Protein AF-A0A7S4JQ87-F1 (afdb_monomer_lite)

Structure (mmCIF, N/CA/C/O backbone):
data_AF-A0A7S4JQ87-F1
#
_entry.id   AF-A0A7S4JQ87-F1
#
loop_
_atom_site.group_PDB
_atom_site.id
_atom_site.type_symbol
_atom_site.label_atom_id
_atom_site.label_alt_id
_atom_site.label_comp_id
_atom_site.label_asym_id
_atom_site.label_entity_id
_atom_site.label_seq_id
_atom_site.pdbx_PDB_ins_code
_atom_site.Cartn_x
_atom_site.Cartn_y
_atom_site.Cartn_z
_atom_site.occupancy
_atom_site.B_iso_or_equiv
_atom_site.auth_seq_id
_atom_site.auth_comp_id
_atom_site.auth_asym_id
_atom_site.auth_atom_id
_atom_site.pdbx_PDB_model_num
ATOM 1 N N . GLY A 1 1 ? 3.394 -6.246 16.519 1.00 78.81 1 GLY A N 1
ATOM 2 C CA . GLY A 1 1 ? 4.095 -5.585 17.619 1.00 78.81 1 GLY A CA 1
ATOM 3 C C . GLY A 1 1 ? 5.536 -5.272 17.276 1.00 78.81 1 GLY A C 1
ATOM 4 O O . GLY A 1 1 ? 6.047 -5.845 16.312 1.00 78.81 1 GLY A O 1
ATOM 5 N N . GLU A 1 2 ? 6.207 -4.466 18.105 1.00 89.50 2 GLU A N 1
ATOM 6 C CA . GLU A 1 2 ? 7.662 -4.192 18.063 1.00 89.50 2 GLU A CA 1
ATOM 7 C C . GLU A 1 2 ? 8.511 -5.463 17.879 1.00 89.50 2 GLU A C 1
ATOM 9 O O . GLU A 1 2 ? 9.456 -5.488 17.091 1.00 89.50 2 GLU A O 1
ATOM 14 N N . SER A 1 3 ? 8.124 -6.567 18.529 1.00 94.00 3 SER A N 1
ATOM 15 C CA . SER A 1 3 ? 8.786 -7.876 18.406 1.00 94.00 3 SER A CA 1
ATOM 16 C C . SER A 1 3 ? 8.838 -8.424 16.973 1.00 94.00 3 SER A C 1
ATOM 18 O O . SER A 1 3 ? 9.762 -9.158 16.632 1.00 94.00 3 SER A O 1
ATOM 20 N N . ASN A 1 4 ? 7.877 -8.047 16.126 1.00 95.69 4 ASN A N 1
ATOM 21 C CA . ASN A 1 4 ? 7.763 -8.489 14.736 1.00 95.69 4 ASN A CA 1
ATOM 22 C C . ASN A 1 4 ? 8.196 -7.409 13.736 1.00 95.69 4 ASN A C 1
ATOM 24 O O . ASN A 1 4 ? 8.127 -7.648 12.532 1.00 95.69 4 ASN A O 1
ATOM 28 N N . ARG A 1 5 ? 8.659 -6.236 14.188 1.00 96.75 5 ARG A N 1
ATOM 29 C CA . ARG A 1 5 ? 9.015 -5.105 13.315 1.00 96.75 5 ARG A CA 1
ATOM 30 C C . ARG A 1 5 ? 10.007 -5.500 12.222 1.00 96.75 5 ARG A C 1
ATOM 32 O O . ARG A 1 5 ? 9.756 -5.257 11.045 1.00 96.75 5 ARG A O 1
ATOM 39 N N . ALA A 1 6 ? 11.093 -6.173 12.600 1.00 97.81 6 ALA A N 1
ATOM 40 C CA . ALA A 1 6 ? 12.104 -6.640 11.653 1.00 97.81 6 ALA A CA 1
ATOM 41 C C . ALA A 1 6 ? 11.567 -7.693 10.673 1.00 97.81 6 ALA A C 1
ATOM 43 O O . ALA A 1 6 ? 11.964 -7.714 9.510 1.00 97.81 6 ALA A O 1
ATOM 44 N N . GLN A 1 7 ? 10.641 -8.546 11.121 1.00 98.06 7 GLN A N 1
ATOM 45 C CA . GLN A 1 7 ? 9.987 -9.510 10.243 1.00 98.06 7 GLN A CA 1
ATOM 46 C C . GLN A 1 7 ? 9.080 -8.801 9.236 1.00 98.06 7 GLN A C 1
ATOM 48 O O . GLN A 1 7 ? 9.215 -9.059 8.048 1.00 98.06 7 GLN A O 1
ATOM 53 N N . LEU A 1 8 ? 8.230 -7.871 9.681 1.00 97.81 8 LEU A N 1
ATOM 54 C CA . LEU A 1 8 ? 7.348 -7.092 8.806 1.00 97.81 8 LEU A CA 1
ATOM 55 C C . LEU A 1 8 ? 8.147 -6.278 7.782 1.00 97.81 8 LEU A C 1
ATOM 57 O O . LEU A 1 8 ? 7.821 -6.295 6.598 1.00 97.81 8 LEU A O 1
ATOM 61 N N . ALA A 1 9 ? 9.229 -5.627 8.216 1.00 98.25 9 ALA A N 1
ATOM 62 C CA . ALA A 1 9 ? 10.134 -4.886 7.342 1.00 98.25 9 ALA A CA 1
ATOM 63 C C . ALA A 1 9 ? 10.832 -5.775 6.304 1.00 98.25 9 ALA A C 1
ATOM 65 O O . ALA A 1 9 ? 11.062 -5.336 5.180 1.00 98.25 9 ALA A O 1
ATOM 66 N N . ARG A 1 10 ? 11.156 -7.025 6.648 1.00 98.31 10 ARG A N 1
ATOM 67 C CA . ARG A 1 10 ? 11.757 -7.981 5.711 1.00 98.31 10 ARG A CA 1
ATOM 68 C C . ARG A 1 10 ? 10.727 -8.598 4.759 1.00 98.31 10 ARG A C 1
ATOM 70 O O . ARG A 1 10 ? 11.050 -8.854 3.609 1.00 98.31 10 ARG A O 1
ATOM 77 N N . THR A 1 11 ? 9.521 -8.867 5.242 1.00 98.19 11 THR A N 1
ATOM 78 C CA . THR A 1 11 ? 8.463 -9.521 4.465 1.00 98.19 11 THR A CA 1
ATOM 79 C C . THR A 1 11 ? 7.856 -8.558 3.449 1.00 98.19 11 THR A C 1
ATOM 81 O O . THR A 1 11 ? 7.840 -8.850 2.261 1.00 98.19 11 THR A O 1
ATOM 84 N N . PHE A 1 12 ? 7.420 -7.377 3.887 1.00 98.38 12 PHE A N 1
ATOM 85 C CA . PHE A 1 12 ? 6.669 -6.461 3.033 1.00 98.38 12 PHE A CA 1
ATOM 86 C C . PHE A 1 12 ? 7.587 -5.419 2.390 1.00 98.38 12 PHE A C 1
ATOM 88 O O . PHE A 1 12 ? 7.864 -4.351 2.954 1.00 98.38 12 PHE A O 1
ATOM 95 N N . LYS A 1 13 ? 8.080 -5.754 1.196 1.00 98.62 13 LYS A N 1
ATOM 96 C CA . LYS A 1 13 ? 8.870 -4.868 0.330 1.00 98.62 13 LYS A CA 1
ATOM 97 C C . LYS A 1 13 ? 8.001 -3.777 -0.303 1.00 98.62 13 LYS A C 1
ATOM 99 O O . LYS A 1 13 ? 6.780 -3.881 -0.360 1.00 98.62 13 LYS A O 1
ATOM 104 N N . ARG A 1 14 ? 8.645 -2.726 -0.813 1.00 98.50 14 ARG A N 1
ATOM 105 C CA . ARG A 1 14 ? 7.973 -1.562 -1.407 1.00 98.50 14 ARG A CA 1
ATOM 106 C C . ARG A 1 14 ? 7.836 -1.700 -2.919 1.00 98.50 14 ARG A C 1
ATOM 108 O O . ARG A 1 14 ? 8.843 -2.005 -3.571 1.00 98.50 14 ARG A O 1
ATOM 115 N N . PRO A 1 15 ? 6.642 -1.467 -3.486 1.00 98.44 15 PRO A N 1
ATOM 116 C CA . PRO A 1 15 ? 6.440 -1.504 -4.923 1.00 98.44 15 PRO A CA 1
ATOM 117 C C . PRO A 1 15 ? 7.185 -0.338 -5.581 1.00 98.44 15 PRO A C 1
ATOM 119 O O . PRO A 1 15 ? 7.235 0.774 -5.060 1.00 98.44 15 PRO A O 1
ATOM 122 N N . THR A 1 16 ? 7.786 -0.594 -6.736 1.00 98.50 16 THR A N 1
ATOM 123 C CA . THR A 1 16 ? 8.531 0.401 -7.514 1.00 98.50 16 THR A CA 1
ATOM 124 C C . THR A 1 16 ? 7.859 0.582 -8.866 1.00 98.50 16 THR A C 1
ATOM 126 O O . THR A 1 16 ? 7.513 -0.397 -9.527 1.00 98.50 16 THR A O 1
ATOM 129 N N . THR A 1 17 ? 7.661 1.835 -9.274 1.00 98.62 17 THR A N 1
ATOM 130 C CA . THR A 1 17 ? 7.102 2.150 -10.591 1.00 98.62 17 THR A CA 1
ATOM 131 C C . THR A 1 17 ? 8.041 1.690 -11.703 1.00 98.62 17 THR A C 1
ATOM 133 O O . THR A 1 17 ? 9.259 1.612 -11.520 1.00 98.62 17 THR A O 1
ATOM 136 N N . TRP A 1 18 ? 7.487 1.415 -12.880 1.00 98.38 18 TRP A N 1
ATOM 137 C CA . TRP A 1 18 ? 8.248 0.947 -14.036 1.00 98.38 18 TRP A CA 1
ATOM 138 C C . TRP A 1 18 ? 9.368 1.917 -14.425 1.00 98.38 18 TRP A C 1
ATOM 140 O O . TRP A 1 18 ? 10.502 1.502 -14.650 1.00 98.38 18 TRP A O 1
ATOM 150 N N . GLY A 1 19 ? 9.086 3.220 -14.420 1.00 98.25 19 GLY A N 1
ATOM 151 C CA . GLY A 1 19 ? 10.083 4.255 -14.672 1.00 98.25 19 GLY A CA 1
ATOM 152 C C . GLY A 1 19 ? 11.278 4.172 -13.737 1.00 98.25 19 GLY A C 1
ATOM 153 O O . GLY A 1 19 ? 12.413 4.097 -14.202 1.00 98.25 19 GLY A O 1
ATOM 154 N N . ASN A 1 20 ? 11.008 4.132 -12.429 1.00 98.19 20 ASN A N 1
ATOM 155 C CA . ASN A 1 20 ? 12.052 4.074 -11.410 1.00 98.19 20 ASN A CA 1
ATOM 156 C C . ASN A 1 20 ? 12.832 2.757 -11.494 1.00 98.19 20 ASN A C 1
ATOM 158 O O . ASN A 1 20 ? 14.050 2.755 -11.334 1.00 98.19 20 ASN A O 1
ATOM 162 N N . TYR A 1 21 ? 12.155 1.642 -11.794 1.00 98.50 21 TYR A N 1
ATOM 163 C CA . TYR A 1 21 ? 12.821 0.369 -12.062 1.00 98.50 21 TYR A CA 1
ATOM 164 C C . TYR A 1 21 ? 13.836 0.504 -13.200 1.00 98.50 21 TYR A C 1
ATOM 166 O O . TYR A 1 21 ? 15.013 0.199 -13.013 1.00 98.50 21 TYR A O 1
ATOM 174 N N . CYS A 1 22 ? 13.408 1.026 -14.349 1.00 97.69 22 CYS A N 1
ATOM 175 C CA . CYS A 1 22 ? 14.277 1.175 -15.509 1.00 97.69 22 CYS A CA 1
ATOM 176 C C . CYS A 1 22 ? 15.443 2.138 -15.271 1.00 97.69 22 CYS A C 1
ATOM 178 O O . CYS A 1 22 ? 16.528 1.903 -15.792 1.00 97.69 22 CYS A O 1
ATOM 180 N N . SER A 1 23 ? 15.249 3.214 -14.506 1.00 97.75 23 SER A N 1
ATOM 181 C CA . SER A 1 23 ? 16.309 4.199 -14.275 1.00 97.75 23 SER A CA 1
ATOM 182 C C . SER A 1 23 ? 17.312 3.794 -13.198 1.00 97.75 23 SER A C 1
ATOM 184 O O . SER A 1 23 ? 18.474 4.176 -13.294 1.00 97.75 23 SER A O 1
ATOM 186 N N . GLU A 1 24 ? 16.880 3.074 -12.161 1.00 97.69 24 GLU A N 1
ATOM 187 C CA . GLU A 1 24 ? 17.703 2.829 -10.967 1.00 97.69 24 GLU A CA 1
ATOM 188 C C . GLU A 1 24 ? 18.138 1.369 -10.798 1.00 97.69 24 GLU A C 1
ATOM 190 O O . GLU A 1 24 ? 19.169 1.115 -10.177 1.00 97.69 24 GLU A O 1
ATOM 195 N N . PHE A 1 25 ? 17.365 0.407 -11.313 1.00 97.25 25 PHE A N 1
ATOM 196 C CA . PHE A 1 25 ? 17.520 -1.010 -10.956 1.00 97.25 25 PHE A CA 1
ATOM 197 C C . PHE A 1 25 ? 17.740 -1.937 -12.149 1.00 97.25 25 PHE A C 1
ATOM 199 O O . PHE A 1 25 ? 18.407 -2.960 -11.995 1.00 97.25 25 PHE A O 1
ATOM 206 N N . SER A 1 26 ? 17.193 -1.610 -13.320 1.00 96.75 26 SER A N 1
ATOM 207 C CA . SER A 1 26 ? 17.375 -2.422 -14.521 1.00 96.75 26 SER A CA 1
ATOM 208 C C . SER A 1 26 ? 18.835 -2.353 -14.997 1.00 96.75 26 SER A C 1
ATOM 210 O O . SER A 1 26 ? 19.319 -1.257 -15.302 1.00 96.75 26 SER A O 1
ATOM 212 N N . PRO A 1 27 ? 19.539 -3.493 -15.130 1.00 95.62 27 PRO A N 1
ATOM 213 C CA . PRO A 1 27 ? 20.912 -3.527 -15.640 1.00 95.62 27 PRO A CA 1
ATOM 214 C C . PRO A 1 27 ? 21.044 -3.009 -17.078 1.00 95.62 27 PRO A C 1
ATOM 216 O O . PRO A 1 27 ? 22.103 -2.522 -17.461 1.00 95.62 27 PRO A O 1
ATOM 219 N N . THR A 1 28 ? 19.971 -3.116 -17.864 1.00 95.12 28 THR A N 1
ATOM 220 C CA . THR A 1 28 ? 19.909 -2.732 -19.284 1.00 95.12 28 THR A CA 1
ATOM 221 C C . THR A 1 28 ? 19.168 -1.407 -19.470 1.00 95.12 28 THR A C 1
ATOM 223 O O . THR A 1 28 ? 18.890 -0.964 -20.585 1.00 95.12 28 THR A O 1
ATOM 226 N N . SER A 1 29 ? 18.801 -0.761 -18.358 1.00 95.50 29 SER A N 1
ATOM 227 C CA . SER A 1 29 ? 17.895 0.384 -18.332 1.00 95.50 29 SER A CA 1
ATOM 228 C C . SER A 1 29 ? 16.631 0.133 -19.162 1.00 95.50 29 SER A C 1
ATOM 230 O O . SER A 1 29 ? 16.172 1.022 -19.882 1.00 95.50 29 SER A O 1
ATOM 232 N N . CYS A 1 30 ? 16.112 -1.098 -19.117 1.00 94.56 30 CYS A N 1
ATOM 233 C CA . CYS A 1 30 ? 15.000 -1.597 -19.921 1.00 94.56 30 CYS A CA 1
ATOM 234 C C . CYS A 1 30 ? 15.174 -1.382 -21.435 1.00 94.56 30 CYS A C 1
ATOM 236 O O . CYS A 1 30 ? 14.210 -0.983 -22.080 1.00 94.56 30 CYS A O 1
ATOM 238 N N . SER A 1 31 ? 16.384 -1.545 -21.987 1.00 88.50 31 SER A N 1
ATOM 239 C CA . SER A 1 31 ? 16.667 -1.345 -23.419 1.00 88.50 31 SER A CA 1
ATOM 240 C C . SER A 1 31 ? 15.605 -1.988 -24.324 1.00 88.50 31 SER A C 1
ATOM 242 O O . SER A 1 31 ? 15.089 -3.064 -24.026 1.00 88.50 31 SER A O 1
ATOM 244 N N . ASP A 1 32 ? 15.279 -1.326 -25.438 1.00 81.69 32 ASP A N 1
ATOM 245 C CA . ASP A 1 32 ? 14.339 -1.863 -26.434 1.00 81.69 32 ASP A CA 1
ATOM 246 C C . ASP A 1 32 ? 14.983 -2.965 -27.305 1.00 81.69 32 ASP A C 1
ATOM 248 O O . ASP A 1 32 ? 14.303 -3.613 -28.109 1.00 81.69 32 ASP A O 1
ATOM 252 N N . ASP A 1 33 ? 16.289 -3.200 -27.138 1.00 81.50 33 ASP A N 1
ATOM 253 C CA . ASP A 1 33 ? 16.999 -4.308 -27.761 1.00 81.50 33 ASP A CA 1
ATOM 254 C C . ASP A 1 33 ? 16.540 -5.634 -27.142 1.00 81.50 33 ASP A C 1
ATOM 256 O O . ASP A 1 33 ? 16.795 -5.942 -25.979 1.00 81.50 33 ASP A O 1
ATOM 260 N N . ARG A 1 34 ? 15.846 -6.451 -27.946 1.00 68.06 34 ARG A N 1
ATOM 261 C CA . ARG A 1 34 ? 15.196 -7.701 -27.500 1.00 68.06 34 ARG A CA 1
ATOM 262 C C . ARG A 1 34 ? 16.144 -8.726 -26.875 1.00 68.06 34 ARG A C 1
ATOM 264 O O . ARG A 1 34 ? 15.676 -9.603 -26.153 1.00 68.06 34 ARG A O 1
ATOM 271 N N . ASP A 1 35 ? 17.436 -8.623 -27.160 1.00 79.12 35 ASP A N 1
ATOM 272 C CA . ASP A 1 35 ? 18.459 -9.521 -26.626 1.00 79.12 35 ASP A CA 1
ATOM 273 C C . ASP A 1 35 ? 18.874 -9.152 -25.181 1.00 79.12 35 ASP A C 1
ATOM 275 O O . ASP A 1 35 ? 19.580 -9.920 -24.531 1.00 79.12 35 ASP A O 1
ATOM 279 N N . GLU A 1 36 ? 18.392 -8.022 -24.644 1.00 82.00 36 GLU A N 1
ATOM 280 C CA . GLU A 1 36 ? 18.741 -7.465 -23.326 1.00 82.00 36 GLU A CA 1
ATOM 281 C C . GLU A 1 36 ? 17.578 -7.508 -22.308 1.00 82.00 36 GLU A C 1
ATOM 283 O O . GLU A 1 36 ? 17.408 -6.620 -21.465 1.00 82.00 36 GLU A O 1
ATOM 288 N N . TYR A 1 37 ? 16.755 -8.559 -22.368 1.00 86.12 37 TYR A N 1
ATOM 289 C CA . TYR A 1 37 ? 15.655 -8.762 -21.421 1.00 86.12 37 TYR A CA 1
ATOM 290 C C . TYR A 1 37 ? 16.160 -9.142 -20.017 1.00 86.12 37 TYR A C 1
ATOM 292 O O . TYR A 1 37 ? 16.795 -10.181 -19.835 1.00 86.12 37 TYR A O 1
ATOM 300 N N . ASP A 1 38 ? 15.820 -8.338 -19.005 1.00 91.56 38 ASP A N 1
ATOM 301 C CA . ASP A 1 38 ? 16.250 -8.534 -17.610 1.00 91.56 38 ASP A CA 1
ATOM 302 C C . ASP A 1 38 ? 15.311 -9.417 -16.764 1.00 91.56 38 ASP A C 1
ATOM 304 O O . ASP A 1 38 ? 15.568 -9.653 -15.582 1.00 91.56 38 ASP A O 1
ATOM 308 N N . GLY A 1 39 ? 14.225 -9.934 -17.350 1.00 94.38 39 GLY A N 1
ATOM 309 C CA . GLY A 1 39 ? 13.242 -10.761 -16.642 1.00 94.38 39 GLY A CA 1
ATOM 310 C C . GLY A 1 39 ? 12.141 -9.981 -15.914 1.00 94.38 39 GLY A C 1
ATOM 311 O O . GLY A 1 39 ? 11.202 -10.604 -15.406 1.00 94.38 39 GLY A O 1
ATOM 312 N N . VAL A 1 40 ? 12.218 -8.645 -15.867 1.00 97.38 40 VAL A N 1
ATOM 313 C CA . VAL A 1 40 ? 11.257 -7.777 -15.166 1.00 97.38 40 VAL A CA 1
ATOM 314 C C . VAL A 1 40 ? 10.506 -6.871 -16.142 1.00 97.38 40 VAL A C 1
ATOM 316 O O . VAL A 1 40 ? 9.275 -6.792 -16.078 1.00 97.38 40 VAL A O 1
ATOM 319 N N . ALA A 1 41 ? 11.220 -6.227 -17.068 1.00 97.19 41 ALA A N 1
ATOM 320 C CA . ALA A 1 41 ? 10.646 -5.353 -18.088 1.00 97.19 41 ALA A CA 1
ATOM 321 C C . ALA A 1 41 ? 11.068 -5.802 -19.491 1.00 97.19 41 ALA A C 1
ATOM 323 O O . ALA A 1 41 ? 12.244 -6.039 -19.739 1.00 97.19 41 ALA A O 1
ATOM 324 N N . THR A 1 42 ? 10.128 -5.911 -20.432 1.00 95.44 42 THR A N 1
ATOM 325 C CA . THR A 1 42 ? 10.440 -6.330 -21.815 1.00 95.44 42 THR A CA 1
ATOM 326 C C . THR A 1 42 ? 10.839 -5.172 -22.729 1.00 95.44 42 THR A C 1
ATOM 328 O O . THR A 1 42 ? 11.222 -5.413 -23.869 1.00 95.44 42 THR A O 1
ATOM 331 N N . ARG A 1 43 ? 10.629 -3.928 -22.284 1.00 95.25 43 ARG A N 1
ATOM 332 C CA . ARG A 1 43 ? 10.918 -2.680 -23.009 1.00 95.25 43 ARG A CA 1
ATOM 333 C C . ARG A 1 43 ? 10.909 -1.489 -22.051 1.00 95.25 43 ARG A C 1
ATOM 335 O O . ARG A 1 43 ? 10.528 -1.637 -20.884 1.00 95.25 43 ARG A O 1
ATOM 342 N N . ARG A 1 44 ? 11.214 -0.289 -22.548 1.00 96.69 44 ARG A N 1
ATOM 343 C CA . ARG A 1 44 ? 10.989 0.956 -21.793 1.00 96.69 44 ARG A CA 1
ATOM 344 C C . ARG A 1 44 ? 9.504 1.339 -21.749 1.00 96.69 44 ARG A C 1
ATOM 346 O O . ARG A 1 44 ? 8.750 0.993 -22.668 1.00 96.69 44 ARG A O 1
ATOM 353 N N . PRO A 1 45 ? 9.071 2.104 -20.729 1.00 97.50 45 PRO A N 1
ATOM 354 C CA . PRO A 1 45 ? 7.798 2.811 -20.790 1.00 97.50 45 PRO A CA 1
ATOM 355 C C . PRO A 1 45 ? 7.777 3.774 -21.986 1.00 97.50 45 PRO A C 1
ATOM 357 O O . PRO A 1 45 ? 8.737 4.510 -22.207 1.00 97.50 45 PRO A O 1
ATOM 360 N N . ALA A 1 46 ? 6.679 3.796 -22.738 1.00 97.38 46 ALA A N 1
ATOM 361 C CA . ALA A 1 46 ? 6.506 4.635 -23.921 1.00 97.38 46 ALA A CA 1
ATOM 362 C C . ALA A 1 46 ? 6.311 6.117 -23.566 1.00 97.38 46 ALA A C 1
ATOM 364 O O . ALA A 1 46 ? 6.664 7.003 -24.343 1.00 97.38 46 ALA A O 1
ATOM 365 N N . ASP A 1 47 ? 5.745 6.392 -22.390 1.00 97.88 47 ASP A N 1
ATOM 366 C CA . ASP A 1 47 ? 5.487 7.741 -21.907 1.00 97.88 47 ASP A CA 1
ATOM 367 C C . ASP A 1 47 ? 5.531 7.827 -20.371 1.00 97.88 47 ASP A C 1
ATOM 369 O O . ASP A 1 47 ? 5.752 6.849 -19.650 1.00 97.88 47 ASP A O 1
ATOM 373 N N . LYS A 1 48 ? 5.320 9.042 -19.852 1.00 97.81 48 LYS A N 1
ATOM 374 C CA . LYS A 1 48 ? 5.308 9.318 -18.411 1.00 97.81 48 LYS A CA 1
ATOM 375 C C . LYS A 1 48 ? 4.163 8.608 -17.675 1.00 97.81 48 LYS A C 1
ATOM 377 O O . LYS A 1 48 ? 4.325 8.276 -16.505 1.00 97.81 48 LYS A O 1
ATOM 382 N N . ALA A 1 49 ? 3.017 8.400 -18.322 1.00 97.94 49 ALA A N 1
ATOM 383 C CA . ALA A 1 49 ? 1.877 7.740 -17.695 1.00 97.94 49 ALA A CA 1
ATOM 384 C C . ALA A 1 49 ? 2.148 6.241 -17.522 1.00 97.94 49 ALA A C 1
ATOM 386 O O . ALA A 1 49 ? 1.860 5.675 -16.472 1.00 97.94 49 ALA A O 1
ATOM 387 N N . GLU A 1 50 ? 2.763 5.607 -18.518 1.00 97.94 50 GLU A N 1
ATOM 388 C CA . GLU A 1 50 ? 3.209 4.224 -18.430 1.00 97.94 50 GLU A CA 1
ATOM 389 C C . GLU A 1 50 ? 4.366 4.058 -17.435 1.00 97.94 50 GLU A C 1
ATOM 391 O O . GLU A 1 50 ? 4.375 3.112 -16.651 1.00 97.94 50 GLU A O 1
ATOM 396 N N . SER A 1 51 ? 5.284 5.026 -17.394 1.00 98.25 51 SER A N 1
ATOM 397 C CA . SER A 1 51 ? 6.391 5.081 -16.431 1.00 98.25 51 SER A CA 1
ATOM 398 C C . SER A 1 51 ? 5.913 5.105 -14.970 1.00 98.25 51 SER A C 1
ATOM 400 O O . SER A 1 51 ? 6.582 4.566 -14.089 1.00 98.25 51 SER A O 1
ATOM 402 N N . ALA A 1 52 ? 4.726 5.658 -14.705 1.00 98.31 52 ALA A N 1
ATOM 403 C CA . ALA A 1 52 ? 4.117 5.686 -13.377 1.00 98.31 52 ALA A CA 1
ATOM 404 C C . ALA A 1 52 ? 3.414 4.374 -12.970 1.00 98.31 52 ALA A C 1
ATOM 406 O O . ALA A 1 52 ? 2.978 4.258 -11.826 1.00 98.31 52 ALA A O 1
ATOM 407 N N . LYS A 1 53 ? 3.284 3.386 -13.865 1.00 98.44 53 LYS A N 1
ATOM 408 C CA . LYS A 1 53 ? 2.605 2.121 -13.550 1.00 98.44 53 LYS A CA 1
ATOM 409 C C . LYS A 1 53 ? 3.449 1.224 -12.648 1.00 98.44 53 LYS A C 1
ATOM 411 O O . LYS A 1 53 ? 4.672 1.187 -12.762 1.00 98.44 53 LYS A O 1
ATOM 416 N N . TYR A 1 54 ? 2.776 0.430 -11.821 1.00 98.69 54 TYR A N 1
ATOM 417 C CA . TYR A 1 54 ? 3.385 -0.648 -11.028 1.00 98.69 54 TYR A CA 1
ATOM 418 C C . TYR A 1 54 ? 3.291 -2.016 -11.714 1.00 98.69 54 TYR A C 1
ATOM 420 O O . TYR A 1 54 ? 3.990 -2.946 -11.331 1.00 98.69 54 TYR A O 1
ATOM 428 N N . TYR A 1 55 ? 2.439 -2.129 -12.736 1.00 98.62 55 TYR A N 1
ATOM 429 C CA . TYR A 1 55 ? 2.245 -3.331 -13.538 1.00 98.62 55 TYR A CA 1
ATOM 430 C C . TYR A 1 55 ? 1.751 -2.951 -14.936 1.00 98.62 55 TYR A C 1
ATOM 432 O O . TYR A 1 55 ? 0.922 -2.048 -15.090 1.00 98.62 55 TYR A O 1
ATOM 440 N N . SER A 1 56 ? 2.237 -3.652 -15.954 1.00 98.25 56 SER A N 1
ATOM 441 C CA . SER A 1 56 ? 1.752 -3.552 -17.328 1.00 98.25 56 SER A CA 1
ATOM 442 C C . SER A 1 56 ? 1.817 -4.935 -17.965 1.00 98.25 56 SER A C 1
ATOM 444 O O . SER A 1 56 ? 2.904 -5.488 -18.136 1.00 98.25 56 SER A O 1
ATOM 446 N N . GLU A 1 57 ? 0.658 -5.501 -18.296 1.00 97.94 57 GLU A N 1
ATOM 447 C CA . GLU A 1 57 ? 0.550 -6.864 -18.819 1.00 97.94 57 GLU A CA 1
ATOM 448 C C . GLU A 1 57 ? 1.489 -7.083 -20.016 1.00 97.94 57 GLU A C 1
ATOM 450 O O . GLU A 1 57 ? 1.503 -6.308 -20.974 1.00 97.94 57 GLU A O 1
ATOM 455 N N . GLY A 1 58 ? 2.324 -8.120 -19.922 1.00 96.31 58 GLY A N 1
ATOM 456 C CA . GLY A 1 58 ? 3.292 -8.492 -20.955 1.00 96.31 58 GLY A CA 1
ATOM 457 C C . GLY A 1 58 ? 4.484 -7.545 -21.139 1.00 96.31 58 GLY A C 1
ATOM 458 O O . GLY A 1 58 ? 5.365 -7.879 -21.923 1.00 96.31 58 GLY A O 1
ATOM 459 N N . ALA A 1 59 ? 4.542 -6.402 -20.444 1.00 96.94 59 ALA A N 1
ATOM 460 C CA . ALA A 1 59 ? 5.615 -5.419 -20.613 1.00 96.94 59 ALA A CA 1
ATOM 461 C C . ALA A 1 59 ? 6.403 -5.118 -19.331 1.00 96.94 59 ALA A C 1
ATOM 463 O O . ALA A 1 59 ? 7.617 -4.932 -19.390 1.00 96.94 59 ALA A O 1
ATOM 464 N N . PHE A 1 60 ? 5.736 -5.102 -18.176 1.00 98.12 60 PHE A N 1
ATOM 465 C CA . PHE A 1 60 ? 6.350 -4.906 -16.866 1.00 98.12 60 PHE A CA 1
ATOM 466 C C . PHE A 1 60 ? 5.594 -5.711 -15.815 1.00 98.12 60 PHE A C 1
ATOM 468 O O . PHE A 1 60 ? 4.454 -5.393 -15.473 1.00 98.12 60 PHE A O 1
ATOM 475 N N . ARG A 1 61 ? 6.240 -6.748 -15.282 1.00 98.31 61 ARG A N 1
ATOM 476 C CA . ARG A 1 61 ? 5.616 -7.657 -14.307 1.00 98.31 61 ARG A CA 1
ATOM 477 C C . ARG A 1 61 ? 5.522 -7.089 -12.888 1.00 98.31 61 ARG A C 1
ATOM 479 O O . ARG A 1 61 ? 4.909 -7.715 -12.033 1.00 98.31 61 ARG A O 1
ATOM 486 N N . GLY A 1 62 ? 6.122 -5.922 -12.648 1.00 98.38 62 GLY A N 1
ATOM 487 C CA . GLY A 1 62 ? 6.259 -5.307 -11.332 1.00 98.38 62 GLY A CA 1
ATOM 488 C C . GLY A 1 62 ? 7.603 -5.593 -10.667 1.00 98.38 62 GLY A C 1
ATOM 489 O O . GLY A 1 62 ? 8.313 -6.532 -11.024 1.00 98.38 62 GLY A O 1
ATOM 490 N N . TYR A 1 63 ? 7.966 -4.750 -9.702 1.00 98.62 63 TYR A N 1
ATOM 491 C CA . TYR A 1 63 ? 9.214 -4.869 -8.954 1.00 98.62 63 TYR A CA 1
ATOM 492 C C . TYR A 1 63 ? 9.021 -4.394 -7.515 1.00 98.62 63 TYR A C 1
ATOM 494 O O . TYR A 1 63 ? 8.507 -3.297 -7.280 1.00 98.62 63 TYR A O 1
ATOM 502 N N . PHE A 1 64 ? 9.464 -5.207 -6.558 1.00 98.62 64 PHE A N 1
ATOM 503 C CA . PHE A 1 64 ? 9.394 -4.908 -5.133 1.00 98.62 64 PHE A CA 1
ATOM 504 C C . PHE A 1 64 ? 10.797 -4.894 -4.544 1.00 98.62 64 PHE A C 1
ATOM 506 O O . PHE A 1 64 ? 11.589 -5.809 -4.768 1.00 98.62 64 PHE A O 1
ATOM 513 N N . ARG A 1 65 ? 11.115 -3.860 -3.767 1.00 98.19 65 ARG A N 1
ATOM 514 C CA . ARG A 1 65 ? 12.463 -3.674 -3.223 1.00 98.19 65 ARG A CA 1
ATOM 515 C C . ARG A 1 65 ? 12.460 -3.294 -1.757 1.00 98.19 65 ARG A C 1
ATOM 517 O O . ARG A 1 65 ? 11.498 -2.734 -1.234 1.00 98.19 65 ARG A O 1
ATOM 524 N N . TYR A 1 66 ? 13.591 -3.548 -1.117 1.00 98.44 66 TYR A N 1
ATOM 525 C CA . TYR A 1 66 ? 13.904 -2.919 0.155 1.00 98.44 66 TYR A CA 1
ATOM 526 C C . TYR A 1 66 ? 14.274 -1.452 -0.070 1.00 98.44 66 TYR A C 1
ATOM 528 O O . TYR A 1 66 ? 14.953 -1.107 -1.040 1.00 98.44 66 TYR A O 1
ATOM 536 N N . THR A 1 67 ? 13.837 -0.592 0.842 1.00 98.06 67 THR A N 1
ATOM 537 C CA . THR A 1 67 ? 14.298 0.795 0.939 1.00 98.06 67 THR A CA 1
ATOM 538 C C . THR A 1 67 ? 14.947 1.024 2.300 1.00 98.06 67 THR A C 1
ATOM 540 O O . THR A 1 67 ? 14.972 0.131 3.149 1.00 98.06 67 THR A O 1
ATOM 543 N N . GLU A 1 68 ? 15.443 2.236 2.536 1.00 98.06 68 GLU A N 1
ATOM 544 C CA . GLU A 1 68 ? 15.955 2.666 3.840 1.00 98.06 68 GLU A CA 1
ATOM 545 C C . GLU A 1 68 ? 14.941 2.413 4.975 1.00 98.06 68 GLU A C 1
ATOM 547 O O . GLU A 1 68 ? 15.313 1.953 6.053 1.00 98.06 68 GLU A O 1
ATOM 552 N N . LYS A 1 69 ? 13.633 2.565 4.703 1.00 97.81 69 LYS A N 1
ATOM 553 C CA . LYS A 1 69 ? 12.563 2.277 5.675 1.00 97.81 69 LYS A CA 1
ATOM 554 C C . LYS A 1 69 ? 12.503 0.805 6.093 1.00 97.81 69 LYS A C 1
ATOM 556 O O . LYS A 1 69 ? 12.017 0.511 7.179 1.00 97.81 69 LYS A O 1
ATOM 561 N N . ASN A 1 70 ? 12.996 -0.125 5.277 1.00 98.31 70 ASN A N 1
ATOM 562 C CA . ASN A 1 70 ? 13.049 -1.544 5.631 1.00 98.31 70 ASN A CA 1
ATOM 563 C C . ASN A 1 70 ? 14.309 -1.903 6.454 1.00 98.31 70 ASN A C 1
ATOM 565 O O . ASN A 1 70 ? 14.404 -3.019 6.967 1.00 98.31 70 ASN A O 1
ATOM 569 N N . ASN A 1 71 ? 15.285 -0.994 6.597 1.00 98.25 71 ASN A N 1
ATOM 570 C CA . ASN A 1 71 ? 16.563 -1.277 7.252 1.00 98.25 71 ASN A CA 1
ATOM 571 C C . ASN A 1 71 ? 16.457 -1.213 8.786 1.00 98.25 71 ASN A C 1
ATOM 573 O O . ASN A 1 71 ? 16.704 -0.185 9.414 1.00 98.25 71 ASN A O 1
ATOM 577 N N . CYS A 1 72 ? 16.134 -2.343 9.411 1.00 97.94 72 CYS A N 1
ATOM 578 C CA . CYS A 1 72 ? 16.044 -2.442 10.870 1.00 97.94 72 CYS A CA 1
ATOM 579 C C . CYS A 1 72 ? 17.389 -2.525 11.599 1.00 97.94 72 CYS A C 1
ATOM 581 O O . CYS A 1 72 ? 17.409 -2.437 12.825 1.00 97.94 72 CYS A O 1
ATOM 583 N N . THR A 1 73 ? 18.506 -2.701 10.890 1.00 97.94 73 THR A N 1
ATOM 584 C CA . THR A 1 73 ? 19.835 -2.627 11.511 1.00 97.94 73 THR A CA 1
ATOM 585 C C . THR A 1 73 ? 20.205 -1.175 11.793 1.00 97.94 73 THR A C 1
ATOM 587 O O . THR A 1 73 ? 20.700 -0.866 12.873 1.00 97.94 73 THR A O 1
ATOM 590 N N . GLU A 1 74 ? 19.922 -0.287 10.842 1.00 98.00 74 GLU A N 1
ATOM 591 C CA . GLU A 1 74 ? 20.181 1.149 10.964 1.00 98.00 74 GLU A CA 1
ATOM 592 C C . GLU A 1 74 ? 19.073 1.876 11.739 1.00 98.00 74 GLU A C 1
ATOM 594 O O . GLU A 1 74 ? 19.355 2.717 12.591 1.00 98.00 74 GLU A O 1
ATOM 599 N N . PHE A 1 75 ? 17.812 1.482 11.526 1.00 97.25 75 PHE A N 1
ATOM 600 C CA . PHE A 1 75 ? 16.632 2.111 12.124 1.00 97.25 75 PHE A CA 1
ATOM 601 C C . PHE A 1 75 ? 15.817 1.132 12.984 1.00 97.25 75 PHE A C 1
ATOM 603 O O . PHE A 1 75 ? 14.636 0.900 12.711 1.00 97.25 75 PHE A O 1
ATOM 610 N N . PRO A 1 76 ? 16.383 0.563 14.064 1.00 96.38 76 PRO A N 1
ATOM 611 C CA . PRO A 1 76 ? 15.755 -0.533 14.809 1.00 96.38 76 PRO A CA 1
ATOM 612 C C . PRO A 1 76 ? 14.399 -0.183 15.435 1.00 96.38 76 PRO A C 1
ATOM 614 O O . PRO A 1 76 ? 13.605 -1.078 15.700 1.00 96.38 76 PRO A O 1
ATOM 617 N N . ARG A 1 77 ? 14.122 1.105 15.674 1.00 95.94 77 ARG A N 1
ATOM 618 C CA . ARG A 1 77 ? 12.866 1.579 16.283 1.00 95.94 77 ARG A CA 1
ATOM 619 C C . ARG A 1 77 ? 11.853 2.123 15.279 1.00 95.94 77 ARG A C 1
ATOM 621 O O . ARG A 1 77 ? 10.698 2.323 15.633 1.00 95.94 77 ARG A O 1
ATOM 628 N N . THR A 1 78 ? 12.281 2.424 14.057 1.00 96.50 78 THR A N 1
ATOM 629 C CA . THR A 1 78 ? 11.459 3.155 13.078 1.00 96.50 78 THR A CA 1
ATOM 630 C C . THR A 1 78 ? 11.367 2.462 11.729 1.00 96.50 78 THR A C 1
ATOM 632 O O . THR A 1 78 ? 10.588 2.908 10.894 1.00 96.50 78 THR A O 1
ATOM 635 N N . CYS A 1 79 ? 12.099 1.368 11.507 1.00 97.81 79 CYS A N 1
ATOM 636 C CA . CYS A 1 79 ? 11.938 0.570 10.302 1.00 97.81 79 CYS A CA 1
ATOM 637 C C . CYS A 1 79 ? 10.524 -0.027 10.223 1.00 97.81 79 CYS A C 1
ATOM 639 O O . CYS A 1 79 ? 9.924 -0.387 11.242 1.00 97.81 79 CYS A O 1
ATOM 641 N N . THR A 1 80 ? 9.987 -0.141 9.014 1.00 97.88 80 THR A N 1
ATOM 642 C CA . THR A 1 80 ? 8.640 -0.648 8.749 1.00 97.88 80 THR A CA 1
ATOM 643 C C . THR A 1 80 ? 8.597 -1.470 7.468 1.00 97.88 80 THR A C 1
ATOM 645 O O . THR A 1 80 ? 9.334 -1.229 6.504 1.00 97.88 80 THR A O 1
ATOM 648 N N . GLY A 1 81 ? 7.677 -2.433 7.437 1.00 98.19 81 GLY A N 1
ATOM 649 C CA . GLY A 1 81 ? 7.228 -3.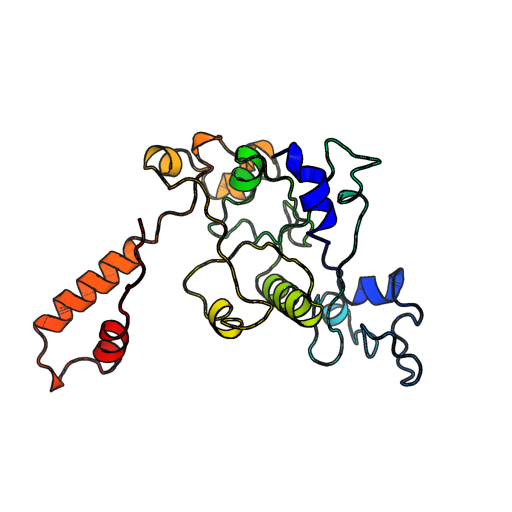022 6.178 1.00 98.19 81 GLY A CA 1
ATOM 650 C C . GLY A 1 81 ? 6.390 -2.033 5.374 1.00 98.19 81 GLY A C 1
ATOM 651 O O . GLY A 1 81 ? 6.054 -0.943 5.848 1.00 98.19 81 GLY A O 1
ATOM 652 N N . HIS A 1 82 ? 6.081 -2.403 4.141 1.00 98.31 82 HIS A N 1
ATOM 653 C CA . HIS A 1 82 ? 5.175 -1.644 3.296 1.00 98.31 82 HIS A CA 1
ATOM 654 C C . HIS A 1 82 ? 3.718 -2.061 3.510 1.00 98.31 82 HIS A C 1
ATOM 656 O O . HIS A 1 82 ? 3.423 -3.243 3.671 1.00 98.31 82 HIS A O 1
ATOM 662 N N . PHE A 1 83 ? 2.811 -1.093 3.470 1.00 97.69 83 PHE A N 1
ATOM 663 C CA . PHE A 1 83 ? 1.373 -1.316 3.413 1.00 97.69 83 PHE A CA 1
ATOM 664 C C . PHE A 1 83 ? 0.781 -0.466 2.299 1.00 97.69 83 PHE A C 1
ATOM 666 O O . PHE A 1 83 ? 1.057 0.729 2.233 1.00 97.69 83 PHE A O 1
ATOM 673 N N . VAL A 1 84 ? -0.047 -1.069 1.448 1.00 98.00 84 VAL A N 1
ATOM 674 C CA . VAL A 1 84 ? -0.738 -0.332 0.387 1.00 98.00 84 VAL A CA 1
ATOM 675 C C . VAL A 1 84 ? -2.020 0.277 0.948 1.00 98.00 84 VAL A C 1
ATOM 677 O O . VAL A 1 84 ? -3.056 -0.387 1.064 1.00 98.00 84 VAL A O 1
ATOM 680 N N . ASP A 1 85 ? -1.920 1.551 1.315 1.00 96.69 85 ASP A N 1
ATOM 681 C CA . ASP A 1 85 ? -3.000 2.345 1.903 1.00 96.69 85 ASP A CA 1
ATOM 682 C C . ASP A 1 85 ? -3.846 3.028 0.810 1.00 96.69 85 ASP A C 1
ATOM 684 O O . ASP A 1 85 ? -3.280 3.510 -0.181 1.00 96.69 85 ASP A O 1
ATOM 688 N N . PRO A 1 86 ? -5.184 3.113 0.941 1.00 96.06 86 PRO A N 1
ATOM 689 C CA . PRO A 1 86 ? -5.997 3.826 -0.021 1.00 96.06 86 PRO A CA 1
ATOM 690 C C . PRO A 1 86 ? -5.899 5.335 0.228 1.00 96.06 86 PRO A C 1
ATOM 692 O O . PRO A 1 86 ? -5.372 5.801 1.244 1.00 96.06 86 PRO A O 1
ATOM 695 N N . ILE A 1 87 ? -6.469 6.116 -0.684 1.00 96.12 87 ILE A N 1
ATOM 696 C CA . ILE A 1 87 ? -6.650 7.559 -0.495 1.00 96.12 87 ILE A CA 1
ATOM 697 C C . ILE A 1 87 ? -7.554 7.868 0.713 1.00 96.12 87 ILE A C 1
ATOM 699 O O . ILE A 1 87 ? -8.433 7.082 1.078 1.00 96.12 87 ILE A O 1
ATOM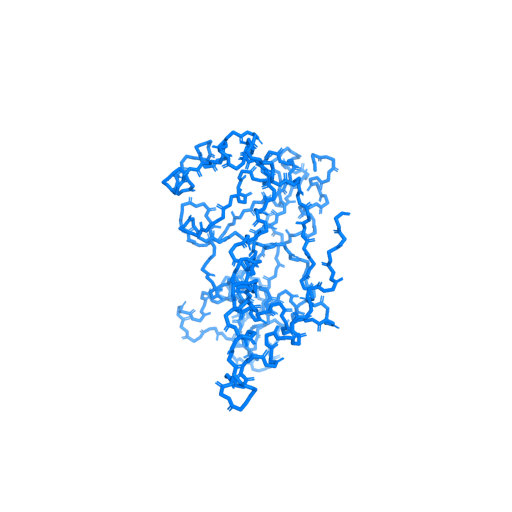 703 N N . CYS A 1 88 ? -7.332 9.019 1.345 1.00 93.44 88 CYS A N 1
ATOM 704 C CA . CYS A 1 88 ? -7.934 9.366 2.636 1.00 93.44 88 CYS A CA 1
ATOM 705 C C . CYS A 1 88 ? -9.441 9.621 2.582 1.00 93.44 88 CYS A C 1
ATOM 707 O O . CYS A 1 88 ? -10.141 9.490 3.589 1.00 93.44 88 CYS A O 1
ATOM 709 N N . GLU A 1 89 ? -9.952 9.944 1.396 1.00 92.12 89 GLU A N 1
ATOM 710 C CA . GLU A 1 89 ? -11.368 10.172 1.138 1.00 92.12 89 GLU A CA 1
ATOM 711 C C . GLU A 1 89 ? -12.187 8.882 1.247 1.00 92.12 89 GLU A C 1
ATOM 713 O O . GLU A 1 89 ? -13.413 8.925 1.367 1.00 92.12 89 GLU A O 1
ATOM 718 N N . TRP A 1 90 ? -11.538 7.717 1.216 1.00 91.81 90 TRP A N 1
ATOM 719 C CA . TRP A 1 90 ? -12.218 6.446 1.406 1.00 91.81 90 TRP A CA 1
ATOM 720 C C . TRP A 1 90 ? -12.527 6.197 2.885 1.00 91.81 90 TRP A C 1
ATOM 722 O O . TRP A 1 90 ? -12.083 6.894 3.800 1.00 91.81 90 TRP A O 1
ATOM 732 N N . SER A 1 91 ? -13.321 5.166 3.160 1.00 84.12 91 SER A N 1
ATOM 733 C CA . SER A 1 91 ? -13.699 4.784 4.526 1.00 84.12 91 SER A CA 1
ATOM 734 C C . SER A 1 91 ? -12.548 4.132 5.325 1.00 84.12 91 SER A C 1
ATOM 736 O O . SER A 1 91 ? -12.806 3.388 6.259 1.00 84.12 91 SER A O 1
ATOM 738 N N . GLY A 1 92 ? -11.282 4.401 4.986 1.00 88.69 92 GLY A N 1
ATOM 739 C CA . GLY A 1 92 ? -10.074 3.859 5.623 1.00 88.69 92 GLY A CA 1
ATOM 740 C C . GLY A 1 92 ? -9.799 4.423 7.029 1.00 88.69 92 GLY A C 1
ATOM 741 O O . GLY A 1 92 ? -9.756 5.635 7.185 1.00 88.69 92 GLY A O 1
ATOM 742 N N . TYR A 1 93 ? -9.555 3.576 8.034 1.00 94.62 93 TYR A N 1
ATOM 743 C CA . TYR A 1 93 ? -9.027 3.939 9.368 1.00 94.62 93 TYR A CA 1
ATOM 744 C C . TYR A 1 93 ? -7.672 3.265 9.637 1.00 94.62 93 TYR A C 1
ATOM 746 O O . TYR A 1 93 ? -7.195 3.192 10.770 1.00 94.62 93 TYR A O 1
ATOM 754 N N . THR A 1 94 ? -7.055 2.769 8.572 1.00 94.56 94 THR A N 1
ATOM 755 C CA . THR A 1 94 ? -5.840 1.952 8.520 1.00 94.56 94 THR A CA 1
ATOM 756 C C . THR A 1 94 ? -4.677 2.560 9.279 1.00 94.56 94 THR A C 1
ATOM 758 O O . THR A 1 94 ? -4.030 1.859 10.038 1.00 94.56 94 THR A O 1
ATOM 761 N N . GLN A 1 95 ? -4.432 3.863 9.154 1.00 95.38 95 GLN A N 1
ATOM 762 C CA . GLN A 1 95 ? -3.344 4.541 9.866 1.00 95.38 95 GLN A CA 1
ATOM 763 C C . GLN A 1 95 ? -3.499 4.448 11.393 1.00 95.38 95 GLN A C 1
ATOM 765 O O . GLN A 1 95 ? -2.534 4.154 12.099 1.00 95.38 95 GLN A O 1
ATOM 770 N N . GLY A 1 96 ? -4.715 4.669 11.904 1.00 96.38 96 GLY A N 1
ATOM 771 C CA . GLY A 1 96 ? -5.032 4.489 13.321 1.00 96.38 96 GLY A CA 1
ATOM 772 C C . GLY A 1 96 ? -4.972 3.018 13.728 1.00 96.38 96 GLY A C 1
ATOM 773 O O . GLY A 1 96 ? -4.342 2.686 14.727 1.00 96.38 96 GLY A O 1
ATOM 774 N N . GLN A 1 97 ? -5.546 2.128 12.914 1.00 96.88 97 GLN A N 1
ATOM 775 C CA . GLN A 1 97 ? -5.535 0.681 13.147 1.00 96.88 97 GLN A CA 1
ATOM 776 C C . GLN A 1 97 ? -4.106 0.126 13.220 1.00 96.88 97 GLN A C 1
ATOM 778 O O . GLN A 1 97 ? -3.761 -0.537 14.190 1.00 96.88 97 GLN A O 1
ATOM 783 N N . ILE A 1 98 ? -3.251 0.433 12.249 1.00 96.25 98 ILE A N 1
ATOM 784 C CA . ILE A 1 98 ? -1.853 -0.006 12.190 1.00 96.25 98 ILE A CA 1
ATOM 785 C C . ILE A 1 98 ? -1.077 0.526 13.398 1.00 96.25 98 ILE A C 1
ATOM 787 O O . ILE A 1 98 ? -0.386 -0.239 14.067 1.00 96.25 98 ILE A O 1
ATOM 791 N N . TYR A 1 99 ? -1.221 1.815 13.715 1.00 96.75 99 TYR A N 1
ATOM 792 C CA . TYR A 1 99 ? -0.492 2.438 14.817 1.00 96.75 99 TYR A CA 1
ATOM 793 C C . TYR A 1 99 ? -0.901 1.879 16.187 1.00 96.75 99 TYR A C 1
ATOM 795 O O . TYR A 1 99 ? -0.048 1.433 16.952 1.00 96.75 99 TYR A O 1
ATOM 803 N N . TRP A 1 100 ? -2.197 1.877 16.500 1.00 97.62 100 TRP A N 1
ATOM 804 C CA . TRP A 1 100 ? -2.691 1.492 17.823 1.00 97.62 100 TRP A CA 1
ATOM 805 C C . TRP A 1 100 ? -2.712 -0.025 18.054 1.00 97.62 100 TRP A C 1
ATOM 807 O O . TRP A 1 100 ? -2.656 -0.449 19.204 1.00 97.62 100 TRP A O 1
ATOM 817 N N . ASN A 1 101 ? -2.706 -0.843 16.992 1.00 96.62 101 ASN A N 1
ATOM 818 C CA . ASN A 1 101 ? -2.509 -2.297 17.093 1.00 96.62 101 ASN A CA 1
ATOM 819 C C . ASN A 1 101 ? -1.025 -2.715 16.986 1.00 96.62 101 ASN A C 1
ATOM 821 O O . ASN A 1 101 ? -0.726 -3.900 16.819 1.00 96.62 101 ASN A O 1
ATOM 825 N N . ASP A 1 102 ? -0.088 -1.762 17.077 1.00 96.50 102 ASP A N 1
ATOM 826 C CA . ASP A 1 102 ? 1.363 -1.999 17.051 1.00 96.50 102 ASP A CA 1
ATOM 827 C C . ASP A 1 102 ? 1.811 -2.818 15.819 1.00 96.50 102 ASP A C 1
ATOM 829 O O . ASP A 1 102 ? 2.566 -3.793 15.893 1.00 96.50 102 ASP A O 1
ATOM 833 N N . ILE A 1 103 ? 1.294 -2.463 14.645 1.00 96.88 103 ILE A N 1
ATOM 834 C CA . ILE A 1 103 ? 1.638 -3.086 13.368 1.00 96.88 103 ILE A CA 1
ATOM 835 C C . ILE A 1 103 ? 2.683 -2.190 12.696 1.00 96.88 103 ILE A C 1
ATOM 837 O O . ILE A 1 103 ? 2.395 -1.074 12.289 1.00 96.88 103 ILE A O 1
ATOM 841 N N . ALA A 1 104 ? 3.931 -2.649 12.590 1.00 97.50 104 ALA A N 1
ATOM 842 C CA . ALA A 1 104 ? 5.032 -1.832 12.070 1.00 97.50 104 ALA A CA 1
ATOM 843 C C . ALA A 1 104 ? 5.049 -1.766 10.530 1.00 97.50 104 ALA A C 1
ATOM 845 O O . ALA A 1 104 ? 5.977 -2.251 9.876 1.00 97.50 104 ALA A O 1
ATOM 846 N N . LEU A 1 105 ? 4.008 -1.166 9.960 1.00 97.25 105 LEU A N 1
ATOM 847 C CA . LEU A 1 105 ? 3.845 -0.937 8.530 1.00 97.25 105 LEU A CA 1
ATOM 848 C C . LEU A 1 105 ? 3.650 0.551 8.245 1.00 97.25 105 LEU A C 1
ATOM 850 O O . LEU A 1 105 ? 3.155 1.295 9.088 1.00 97.25 105 LEU A O 1
ATOM 854 N N . ASP A 1 106 ? 4.060 0.978 7.057 1.00 96.69 106 ASP A N 1
ATOM 855 C CA . ASP A 1 106 ? 3.893 2.350 6.583 1.00 96.69 106 ASP A CA 1
ATOM 856 C C . ASP A 1 106 ? 3.680 2.362 5.067 1.00 96.69 106 ASP A C 1
ATOM 858 O O . ASP A 1 106 ? 4.146 1.460 4.363 1.00 96.69 106 ASP A O 1
ATOM 862 N N . SER A 1 107 ? 3.019 3.405 4.573 1.00 97.00 107 SER A N 1
ATOM 863 C CA . SER A 1 107 ? 2.723 3.589 3.153 1.00 97.00 107 SER A CA 1
ATOM 864 C C . SER A 1 107 ? 3.598 4.692 2.552 1.00 97.00 107 SER A C 1
ATOM 866 O O . SER A 1 107 ? 3.997 5.645 3.222 1.00 97.00 107 SER A O 1
ATOM 868 N N . ASP A 1 108 ? 3.950 4.543 1.280 1.00 95.94 108 ASP A N 1
ATOM 869 C CA . ASP A 1 108 ? 4.808 5.470 0.530 1.00 95.94 108 ASP A CA 1
ATOM 870 C C . ASP A 1 108 ? 4.337 5.644 -0.917 1.00 95.94 108 ASP A C 1
ATOM 872 O O . ASP A 1 108 ? 5.127 5.849 -1.837 1.00 95.94 108 ASP A O 1
ATOM 876 N N . GLY A 1 109 ? 3.021 5.581 -1.106 1.00 96.88 109 GLY A N 1
ATOM 877 C CA . GLY A 1 109 ? 2.374 5.898 -2.366 1.00 96.88 109 GLY A CA 1
ATOM 878 C C . GLY A 1 109 ? 2.532 7.358 -2.774 1.00 96.88 109 GLY A C 1
ATOM 879 O O . GLY A 1 109 ? 3.076 8.204 -2.064 1.00 96.88 109 GLY A O 1
ATOM 880 N N . THR A 1 110 ? 2.071 7.659 -3.978 1.00 95.44 110 THR A N 1
ATOM 881 C CA . THR A 1 110 ? 2.275 8.961 -4.622 1.00 95.44 110 THR A CA 1
ATOM 882 C C . THR A 1 110 ? 1.199 9.975 -4.242 1.00 95.44 110 THR A C 1
ATOM 884 O O . THR A 1 110 ? 1.380 11.174 -4.463 1.00 95.44 110 THR A O 1
ATOM 887 N N . VAL A 1 111 ? 0.081 9.518 -3.667 1.00 96.19 111 VAL A N 1
ATOM 888 C CA . VAL A 1 111 ? -1.075 10.366 -3.391 1.00 96.19 111 VAL A CA 1
ATOM 889 C C . VAL A 1 111 ? -0.942 11.010 -2.002 1.00 96.19 111 VAL A C 1
ATOM 891 O O . VAL A 1 111 ? -0.811 10.302 -0.996 1.00 96.19 111 VAL A O 1
ATOM 894 N N . PRO A 1 112 ? -0.961 12.353 -1.905 1.00 93.38 112 PRO A N 1
ATOM 895 C CA . PRO A 1 112 ? -0.958 13.047 -0.621 1.00 93.38 112 PRO A CA 1
ATOM 896 C C . PRO A 1 112 ? -2.264 12.790 0.158 1.00 93.38 112 PRO A C 1
ATOM 898 O O . PRO A 1 112 ? -3.272 12.434 -0.446 1.00 93.38 112 PRO A O 1
ATOM 901 N N . PRO A 1 113 ? -2.284 13.002 1.489 1.00 92.00 113 PRO A N 1
ATOM 902 C CA . PRO A 1 113 ? -1.219 13.613 2.287 1.00 92.00 113 PRO A CA 1
ATOM 903 C C . PRO A 1 113 ? -0.241 12.634 2.953 1.00 92.00 113 PRO A C 1
ATOM 905 O O . PRO A 1 113 ? 0.694 13.093 3.606 1.00 92.00 113 PRO A O 1
ATOM 908 N N . TYR A 1 114 ? -0.426 11.318 2.836 1.00 87.81 114 TYR A N 1
ATOM 909 C CA . TYR A 1 114 ? 0.372 10.341 3.599 1.00 87.81 114 TYR A CA 1
ATOM 910 C C . TYR A 1 114 ? 0.864 9.139 2.806 1.00 87.81 114 TYR A C 1
ATOM 912 O O . TYR A 1 114 ? 1.151 8.090 3.372 1.00 87.81 114 TYR A O 1
ATOM 920 N N . GLY A 1 115 ? 1.013 9.325 1.501 1.00 94.31 115 GLY A N 1
ATOM 921 C CA . GLY A 1 115 ? 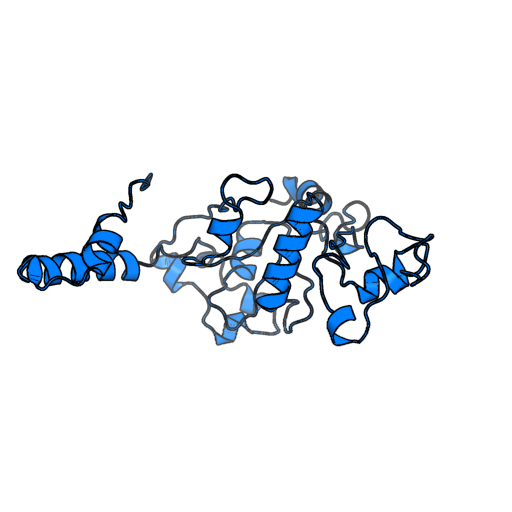1.553 8.304 0.626 1.00 94.31 115 GLY A CA 1
ATOM 922 C C . GLY A 1 115 ? 0.552 7.191 0.382 1.00 94.31 115 GLY A C 1
ATOM 923 O O . GLY A 1 115 ? 0.849 6.021 0.593 1.00 94.31 115 GLY A O 1
ATOM 924 N N . SER A 1 116 ? -0.643 7.565 -0.050 1.00 96.38 116 SER A N 1
ATOM 925 C CA . SER A 1 116 ? -1.696 6.647 -0.465 1.00 96.38 116 SER A CA 1
ATOM 926 C C . SER A 1 116 ? -1.529 6.224 -1.923 1.00 96.38 116 SER A C 1
ATOM 928 O O . SER A 1 116 ? -0.788 6.843 -2.691 1.00 96.38 116 SER A O 1
ATOM 930 N N . TYR A 1 117 ? -2.284 5.202 -2.314 1.00 97.88 117 TYR A N 1
ATOM 931 C CA . TYR A 1 117 ? -2.394 4.743 -3.692 1.00 97.88 117 TYR A CA 1
ATOM 932 C C . TYR A 1 117 ? -3.814 4.953 -4.219 1.00 97.88 117 TYR A C 1
ATOM 934 O O . TYR A 1 117 ? -4.807 4.757 -3.513 1.00 97.88 117 TYR A O 1
ATOM 942 N N . THR A 1 118 ? -3.920 5.344 -5.486 1.00 97.06 118 THR A N 1
ATOM 943 C CA . THR A 1 118 ? -5.191 5.315 -6.213 1.00 97.06 118 THR A CA 1
ATOM 944 C C . THR A 1 118 ? -5.659 3.874 -6.400 1.00 97.06 118 THR A C 1
ATOM 946 O O . THR A 1 118 ? -4.854 2.946 -6.444 1.00 97.06 118 THR A O 1
ATOM 949 N N . TRP A 1 119 ? -6.960 3.672 -6.615 1.00 95.94 119 TRP A N 1
ATOM 950 C CA . TRP A 1 119 ? -7.509 2.340 -6.897 1.00 95.94 119 TRP A CA 1
ATOM 951 C C . TRP A 1 119 ? -6.774 1.591 -8.016 1.00 95.94 119 TRP A C 1
ATOM 953 O O . TRP A 1 119 ? -6.457 0.410 -7.879 1.00 95.94 119 TRP A O 1
ATOM 963 N N . SER A 1 120 ? -6.473 2.286 -9.117 1.00 97.25 120 SER A N 1
ATOM 964 C CA . SER A 1 120 ? -5.759 1.705 -10.254 1.00 97.25 120 SER A CA 1
ATOM 965 C C . SER A 1 120 ? -4.346 1.261 -9.889 1.00 97.25 120 SER A C 1
ATOM 967 O O . SER A 1 120 ? -3.904 0.215 -10.356 1.00 97.25 120 SER A O 1
ATOM 969 N N . GLU A 1 121 ? -3.641 2.026 -9.054 1.00 98.19 121 GLU A N 1
ATOM 970 C CA . GLU A 1 121 ? -2.311 1.644 -8.573 1.00 98.19 121 GLU A CA 1
ATOM 971 C C . GLU A 1 121 ? -2.402 0.454 -7.618 1.00 98.19 121 GLU A C 1
ATOM 973 O O . GLU A 1 121 ? -1.623 -0.479 -7.761 1.00 98.19 121 GLU A O 1
ATOM 978 N N . MET A 1 122 ? -3.385 0.424 -6.711 1.00 97.88 122 MET A N 1
ATOM 979 C CA . MET A 1 122 ? -3.593 -0.708 -5.800 1.00 97.88 122 MET A CA 1
ATOM 980 C C . MET A 1 122 ? -3.799 -2.021 -6.568 1.00 97.88 122 MET A C 1
ATOM 982 O O . MET A 1 122 ? -3.148 -3.020 -6.266 1.00 97.88 122 MET A O 1
ATOM 986 N N . ILE A 1 123 ? -4.634 -2.017 -7.614 1.00 97.44 123 ILE A N 1
ATOM 987 C CA . ILE A 1 123 ? -4.835 -3.200 -8.469 1.00 97.44 123 ILE A CA 1
ATOM 988 C C . ILE A 1 123 ? -3.548 -3.596 -9.188 1.00 97.44 123 ILE A C 1
ATOM 990 O O . ILE A 1 123 ? -3.221 -4.782 -9.240 1.00 97.44 123 ILE A O 1
ATOM 994 N N . GLN A 1 124 ? -2.811 -2.628 -9.739 1.00 98.38 124 GLN A N 1
ATOM 995 C CA . GLN A 1 124 ? -1.532 -2.905 -10.391 1.00 98.38 124 GLN A CA 1
ATOM 996 C C . GLN A 1 124 ? -0.529 -3.516 -9.411 1.00 98.38 124 GLN A C 1
ATOM 998 O O . GLN A 1 124 ? 0.111 -4.501 -9.755 1.00 98.38 124 GLN A O 1
ATOM 1003 N N . ILE A 1 125 ? -0.427 -2.986 -8.190 1.00 98.44 125 ILE A N 1
ATOM 1004 C CA . ILE A 1 125 ? 0.476 -3.498 -7.155 1.00 98.44 125 ILE A CA 1
ATOM 1005 C C . ILE A 1 125 ? 0.071 -4.914 -6.738 1.00 98.44 125 ILE A C 1
ATOM 1007 O O . ILE A 1 125 ? 0.937 -5.777 -6.636 1.00 98.44 125 ILE A O 1
ATOM 1011 N N . TRP A 1 126 ? -1.225 -5.194 -6.561 1.00 97.75 126 TRP A N 1
ATOM 1012 C CA . TRP A 1 126 ? -1.686 -6.554 -6.255 1.00 97.75 126 TRP A CA 1
ATOM 1013 C C . TRP A 1 126 ? -1.377 -7.535 -7.390 1.00 97.75 126 TRP A C 1
ATOM 1015 O O . TRP A 1 126 ? -0.889 -8.639 -7.160 1.00 97.75 126 TRP A O 1
ATOM 1025 N N . THR A 1 127 ? -1.623 -7.115 -8.632 1.00 98.00 127 THR A N 1
ATOM 1026 C CA . THR A 1 127 ? -1.360 -7.936 -9.821 1.00 98.00 127 THR A CA 1
ATOM 1027 C C . THR A 1 127 ? 0.136 -8.207 -9.977 1.00 98.00 127 THR A C 1
ATOM 1029 O O . THR A 1 127 ? 0.524 -9.349 -10.206 1.00 98.00 127 THR A O 1
ATOM 1032 N N . ALA A 1 128 ? 0.973 -7.186 -9.773 1.00 98.38 128 ALA A N 1
ATOM 1033 C CA . ALA A 1 128 ? 2.423 -7.316 -9.729 1.00 98.38 128 ALA A CA 1
ATOM 1034 C C . ALA A 1 128 ? 2.874 -8.295 -8.644 1.00 98.38 128 ALA A C 1
ATOM 1036 O O . ALA A 1 128 ? 3.629 -9.209 -8.945 1.00 98.38 128 ALA A O 1
ATOM 1037 N N . ALA A 1 129 ? 2.383 -8.150 -7.408 1.00 98.19 129 ALA A N 1
ATOM 1038 C CA . ALA A 1 129 ? 2.735 -9.040 -6.301 1.00 98.19 129 ALA A CA 1
ATOM 1039 C C . ALA A 1 129 ? 2.382 -10.500 -6.614 1.00 98.19 129 ALA A C 1
ATOM 1041 O O . ALA A 1 129 ? 3.194 -11.394 -6.385 1.00 98.19 129 ALA A O 1
ATOM 1042 N N . ASN A 1 130 ? 1.213 -10.739 -7.213 1.00 97.88 130 ASN A N 1
ATOM 1043 C CA . ASN A 1 130 ? 0.817 -12.066 -7.672 1.00 97.88 130 ASN A CA 1
ATOM 1044 C C . ASN A 1 130 ? 1.734 -12.593 -8.795 1.00 97.88 130 ASN A C 1
ATOM 1046 O O . ASN A 1 130 ? 2.133 -13.752 -8.763 1.00 97.88 130 ASN A O 1
ATOM 1050 N N . GLU A 1 131 ? 2.119 -11.764 -9.766 1.00 97.69 131 GLU A N 1
ATOM 1051 C CA . GLU A 1 131 ? 3.012 -12.161 -10.867 1.00 97.69 131 GLU A CA 1
ATOM 1052 C C . GLU A 1 131 ? 4.460 -12.412 -10.400 1.00 97.69 131 GLU A C 1
ATOM 1054 O O . GLU A 1 131 ? 5.164 -13.272 -10.934 1.00 97.69 131 GLU A O 1
ATOM 1059 N N . THR A 1 132 ? 4.940 -11.668 -9.402 1.00 97.94 132 THR A N 1
ATOM 1060 C CA . THR A 1 132 ? 6.301 -11.792 -8.853 1.00 97.94 132 THR A CA 1
ATOM 1061 C C . THR A 1 132 ? 6.389 -12.693 -7.626 1.00 97.94 132 THR A C 1
ATOM 1063 O O . THR A 1 132 ? 7.498 -12.943 -7.165 1.00 97.94 132 THR A O 1
ATOM 1066 N N . GLN A 1 133 ? 5.256 -13.200 -7.127 1.00 97.50 133 GLN A N 1
ATOM 1067 C CA . GLN A 1 133 ? 5.158 -13.987 -5.890 1.00 97.50 133 GLN A CA 1
ATOM 1068 C C . GLN A 1 133 ? 5.769 -13.246 -4.685 1.00 97.50 133 GLN A C 1
ATOM 1070 O O . GLN A 1 133 ? 6.536 -13.814 -3.911 1.00 97.50 133 GLN A O 1
ATOM 1075 N N . GLU A 1 134 ? 5.462 -11.953 -4.563 1.00 98.19 134 GLU A N 1
ATOM 1076 C CA . GLU A 1 134 ? 5.914 -11.110 -3.450 1.00 98.19 134 GLU A CA 1
ATOM 1077 C C . GLU A 1 134 ? 4.809 -10.969 -2.398 1.00 98.19 134 GLU A C 1
ATOM 1079 O O . GLU A 1 134 ? 3.625 -10.875 -2.730 1.00 98.19 134 GLU A O 1
ATOM 1084 N N . ASP 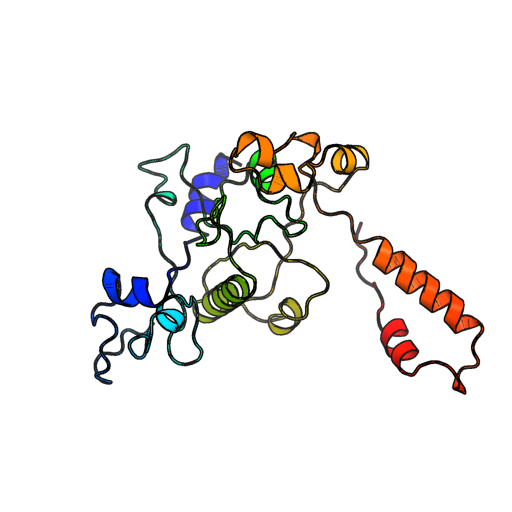A 1 135 ? 5.201 -10.926 -1.124 1.00 98.19 135 ASP A N 1
ATOM 1085 C CA . ASP A 1 135 ? 4.265 -10.733 -0.019 1.00 98.19 135 ASP A CA 1
ATOM 1086 C C . ASP A 1 135 ? 3.741 -9.292 -0.000 1.00 98.19 135 ASP A C 1
ATOM 1088 O O . ASP A 1 135 ? 4.505 -8.320 -0.003 1.00 98.19 135 ASP A O 1
ATOM 1092 N N . LEU A 1 136 ? 2.419 -9.149 0.079 1.00 97.62 136 LEU A N 1
ATOM 1093 C CA . LEU A 1 136 ? 1.739 -7.862 0.057 1.00 97.62 136 LEU A CA 1
ATOM 1094 C C . LEU A 1 136 ? 0.661 -7.797 1.133 1.00 97.62 136 LEU A C 1
ATOM 1096 O O . LEU A 1 136 ? -0.104 -8.735 1.341 1.00 97.62 136 LEU A O 1
ATOM 1100 N N . ILE A 1 137 ? 0.569 -6.642 1.782 1.00 97.75 137 ILE A N 1
ATOM 1101 C CA . ILE A 1 137 ? -0.537 -6.293 2.664 1.00 97.75 137 ILE A CA 1
ATOM 1102 C C . ILE A 1 137 ? -1.120 -4.956 2.214 1.00 97.75 137 ILE A C 1
ATOM 1104 O O . ILE A 1 137 ? -0.400 -4.000 1.916 1.00 97.75 137 ILE A O 1
ATOM 1108 N N . MET A 1 138 ? -2.441 -4.916 2.100 1.00 97.19 138 MET A N 1
ATOM 1109 C CA . MET A 1 138 ? -3.170 -3.842 1.441 1.00 97.19 138 MET A CA 1
ATOM 1110 C C . MET A 1 138 ? -4.521 -3.653 2.118 1.00 97.19 138 MET A C 1
ATOM 1112 O O . MET A 1 138 ? -5.151 -4.621 2.548 1.00 97.19 138 MET A O 1
ATOM 1116 N N . TYR A 1 139 ? -4.996 -2.414 2.170 1.00 95.69 139 TYR A N 1
ATOM 1117 C CA . TYR A 1 139 ? -6.392 -2.151 2.486 1.00 95.69 139 TYR A CA 1
ATOM 1118 C C . TYR A 1 139 ? -7.305 -2.606 1.350 1.00 95.69 139 TYR A C 1
ATOM 1120 O O . TYR A 1 139 ? -7.106 -2.225 0.200 1.00 95.69 139 TYR A O 1
ATOM 1128 N N . TRP A 1 140 ? -8.383 -3.319 1.663 1.00 94.56 140 TRP A N 1
ATOM 1129 C CA . TRP A 1 140 ? -9.398 -3.631 0.664 1.00 94.56 140 TRP A CA 1
ATOM 1130 C C . TRP A 1 140 ? -10.806 -3.540 1.238 1.00 94.56 140 TRP A C 1
ATOM 1132 O O . TRP A 1 140 ? -11.021 -3.767 2.427 1.00 94.56 140 TRP A O 1
ATOM 1142 N N . TRP A 1 141 ? -11.786 -3.236 0.387 1.00 89.69 141 TRP A N 1
ATOM 1143 C CA . TRP A 1 141 ? -13.194 -3.189 0.778 1.00 89.69 141 TRP A CA 1
ATOM 1144 C C . TRP A 1 141 ? -13.969 -4.373 0.209 1.00 89.69 141 TRP A C 1
ATOM 1146 O O . TRP A 1 141 ? -13.601 -4.996 -0.785 1.00 89.69 141 TRP A O 1
ATOM 1156 N N . ARG A 1 142 ? -15.102 -4.681 0.844 1.00 85.31 142 ARG A N 1
ATOM 1157 C CA . ARG A 1 142 ? -16.072 -5.649 0.327 1.00 85.31 142 ARG A CA 1
ATOM 1158 C C . ARG A 1 142 ? -17.459 -5.013 0.264 1.00 85.31 142 ARG A C 1
ATOM 1160 O O . ARG A 1 142 ? -17.915 -4.438 1.250 1.00 85.31 142 ARG A O 1
ATOM 1167 N N . PRO A 1 143 ? -18.246 -5.253 -0.795 1.00 86.81 143 PRO A N 1
ATOM 1168 C CA . PRO A 1 143 ? -18.011 -6.235 -1.848 1.00 86.81 143 PRO A CA 1
ATOM 1169 C C . PRO A 1 143 ? -17.160 -5.644 -2.977 1.00 86.81 143 PRO A C 1
ATOM 1171 O O . PRO A 1 143 ? -17.337 -4.484 -3.329 1.00 86.81 143 PRO A O 1
ATOM 1174 N N . ASP A 1 144 ? -16.272 -6.452 -3.543 1.00 88.56 144 ASP A N 1
ATOM 1175 C CA . ASP A 1 144 ? -15.508 -6.105 -4.739 1.00 88.56 144 ASP A CA 1
ATOM 1176 C C . ASP A 1 144 ? -15.187 -7.390 -5.517 1.00 88.56 144 ASP A C 1
ATOM 1178 O O . ASP A 1 144 ? -15.124 -8.462 -4.911 1.00 88.56 144 ASP A O 1
ATOM 1182 N N . TRP A 1 145 ? -15.041 -7.304 -6.841 1.00 89.56 145 TRP A N 1
ATOM 1183 C CA . TRP A 1 145 ? -14.807 -8.460 -7.711 1.00 89.56 145 TRP A CA 1
ATOM 1184 C C . TRP A 1 145 ? -13.342 -8.914 -7.725 1.00 89.56 145 TRP A C 1
ATOM 1186 O O . TRP A 1 145 ? -13.090 -10.092 -7.967 1.00 89.56 145 TRP A O 1
ATOM 1196 N N . VAL A 1 146 ? -12.382 -8.033 -7.429 1.00 93.00 146 VAL A N 1
ATOM 1197 C CA . VAL A 1 146 ? -10.943 -8.326 -7.498 1.00 93.00 146 VAL A CA 1
ATOM 1198 C C . VAL A 1 146 ? -10.569 -9.525 -6.616 1.00 93.00 146 VAL A C 1
ATOM 1200 O O . VAL A 1 146 ? -9.987 -10.468 -7.151 1.00 93.00 146 VAL A O 1
ATOM 1203 N N . PRO A 1 147 ? -10.985 -9.627 -5.334 1.00 93.56 147 PRO A N 1
ATOM 1204 C CA . PRO A 1 147 ? -10.692 -10.811 -4.523 1.00 93.56 147 PRO A CA 1
ATOM 1205 C C . PRO A 1 147 ? -11.261 -12.119 -5.083 1.00 93.56 147 PRO A C 1
ATOM 1207 O O . PRO A 1 147 ? -10.758 -13.191 -4.760 1.00 93.56 147 PRO A O 1
ATOM 1210 N N . HIS A 1 148 ? -12.314 -12.062 -5.907 1.00 92.56 148 HIS A N 1
ATOM 1211 C CA . HIS A 1 148 ? -12.856 -13.259 -6.548 1.00 92.56 148 HIS A CA 1
ATOM 1212 C C . HIS A 1 148 ? -11.959 -13.773 -7.676 1.00 92.56 148 HIS A C 1
ATOM 1214 O O . HIS A 1 148 ? -11.921 -14.981 -7.884 1.00 92.56 148 HIS A O 1
ATOM 1220 N N . VAL A 1 149 ? -11.235 -12.892 -8.373 1.00 93.81 149 VAL A N 1
ATOM 1221 C CA . VAL A 1 149 ? -10.320 -13.278 -9.461 1.00 93.81 149 VAL A CA 1
ATOM 1222 C C . VAL A 1 149 ? -9.124 -14.059 -8.944 1.00 93.81 149 VAL A C 1
ATOM 1224 O O . VAL A 1 149 ? -8.684 -15.002 -9.590 1.00 93.81 149 VAL A O 1
ATOM 1227 N N . PHE A 1 150 ? -8.633 -13.705 -7.759 1.00 94.81 150 PHE A N 1
ATOM 1228 C CA . PHE A 1 150 ? -7.468 -14.350 -7.157 1.00 94.81 150 PHE A CA 1
ATOM 1229 C C . PHE A 1 150 ? -7.817 -15.539 -6.249 1.00 94.81 150 PHE A C 1
ATOM 1231 O O . PHE A 1 150 ? -6.928 -16.134 -5.646 1.00 94.81 150 PHE A O 1
ATOM 1238 N N . ARG A 1 151 ? -9.099 -15.905 -6.131 1.00 95.50 151 ARG A N 1
ATOM 1239 C CA . ARG A 1 151 ? -9.545 -16.999 -5.258 1.00 95.50 151 ARG A CA 1
ATOM 1240 C C . ARG A 1 151 ? -8.945 -18.339 -5.692 1.00 95.50 151 ARG A C 1
ATOM 1242 O O . ARG A 1 151 ? -9.084 -18.726 -6.850 1.00 95.50 151 ARG A O 1
ATOM 1249 N N . GLY A 1 152 ?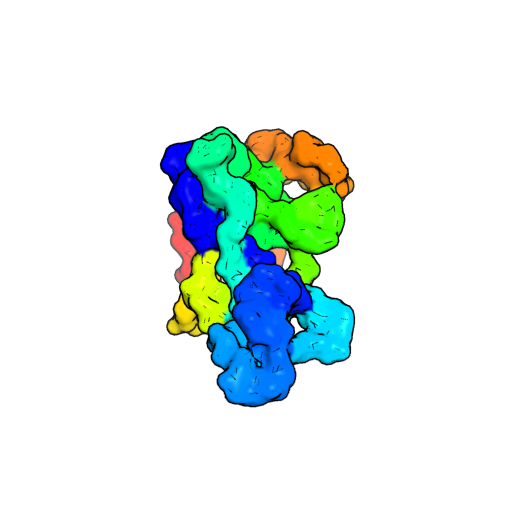 -8.352 -19.073 -4.749 1.00 95.25 152 GLY A N 1
ATOM 1250 C CA . GLY A 1 152 ? -7.713 -20.367 -4.995 1.00 95.25 152 GLY A CA 1
ATOM 1251 C C . GLY A 1 152 ? -6.368 -20.287 -5.725 1.00 95.25 152 GLY A C 1
ATOM 1252 O O . GLY A 1 152 ? -5.794 -21.329 -6.038 1.00 95.25 152 GLY A O 1
ATOM 1253 N N . GLY A 1 153 ? -5.876 -19.079 -6.019 1.00 95.06 153 GLY A N 1
ATOM 1254 C CA . GLY A 1 153 ? -4.553 -18.838 -6.586 1.00 95.06 153 GLY A CA 1
ATOM 1255 C C . GLY A 1 153 ? -3.523 -18.433 -5.522 1.00 95.06 153 GLY A C 1
ATOM 1256 O O . GLY A 1 153 ? -3.873 -18.232 -4.361 1.00 95.06 153 GLY A O 1
ATOM 1257 N N . PRO A 1 154 ? -2.245 -18.271 -5.907 1.00 94.44 154 PRO A N 1
ATOM 1258 C CA . PRO A 1 154 ? -1.190 -17.848 -4.983 1.00 94.44 154 PRO A CA 1
ATOM 1259 C C . PRO A 1 154 ? -1.396 -16.426 -4.433 1.00 94.44 154 PRO A C 1
ATOM 1261 O O . PRO A 1 154 ? -1.011 -16.155 -3.303 1.00 94.44 154 PRO A O 1
ATOM 1264 N N . GLY A 1 155 ? -2.033 -15.532 -5.194 1.00 94.31 155 GLY A N 1
ATOM 1265 C CA . GLY A 1 155 ? -2.382 -14.174 -4.761 1.00 94.31 155 GLY A CA 1
ATOM 1266 C C . GLY A 1 155 ? -3.745 -14.050 -4.073 1.00 94.31 155 GLY A C 1
ATOM 1267 O O . GLY A 1 155 ? -4.345 -12.974 -4.126 1.00 94.31 155 GLY A O 1
ATOM 1268 N N . GLU A 1 156 ? -4.290 -15.135 -3.510 1.00 96.06 156 GLU A N 1
ATOM 1269 C CA . GLU A 1 156 ? -5.585 -15.103 -2.826 1.00 96.06 156 GLU A CA 1
ATOM 1270 C C . GLU A 1 156 ? -5.576 -14.128 -1.638 1.00 96.06 156 GLU A C 1
ATOM 1272 O O . GLU A 1 156 ? -4.665 -14.104 -0.813 1.00 96.06 156 GLU A O 1
ATOM 1277 N N . PHE A 1 157 ? -6.636 -13.322 -1.529 1.00 94.75 157 PHE A N 1
ATOM 1278 C CA . PHE A 1 157 ? -6.793 -12.373 -0.432 1.00 94.75 157 PHE A CA 1
ATOM 1279 C C . PHE A 1 157 ? -7.115 -13.098 0.874 1.00 94.75 157 PHE A C 1
ATOM 1281 O O . PHE A 1 157 ? -8.203 -13.662 1.029 1.00 94.75 157 PHE A O 1
ATOM 1288 N N . VAL A 1 158 ? -6.229 -12.961 1.856 1.00 96.06 158 VAL A N 1
ATOM 1289 C CA . VAL A 1 158 ? -6.466 -13.406 3.231 1.00 96.06 158 VAL A CA 1
ATOM 1290 C C . VAL A 1 158 ? -6.809 -12.189 4.097 1.00 96.06 158 VAL A C 1
ATOM 1292 O O . VAL A 1 158 ? -6.009 -11.255 4.169 1.00 96.06 158 VAL A O 1
ATOM 1295 N N . PRO A 1 159 ? -7.993 -12.146 4.736 1.00 94.25 159 PRO A N 1
ATOM 1296 C CA . PRO A 1 159 ? -8.349 -11.030 5.601 1.00 94.25 159 PRO A CA 1
ATOM 1297 C C . PRO A 1 159 ? -7.482 -11.032 6.864 1.00 94.25 159 PRO A C 1
ATOM 1299 O O . PRO A 1 159 ? -7.298 -12.068 7.502 1.00 94.25 159 PRO A O 1
ATOM 1302 N N . VAL A 1 160 ? -6.995 -9.853 7.247 1.00 94.12 160 VAL A N 1
ATOM 1303 C CA . VAL A 1 160 ? -6.398 -9.626 8.565 1.00 94.12 160 VAL A CA 1
ATOM 1304 C C . VAL A 1 160 ? -7.522 -9.239 9.516 1.00 94.12 160 VAL A C 1
ATOM 1306 O O . VAL A 1 160 ? -8.167 -8.215 9.314 1.00 94.12 160 VAL A O 1
ATOM 1309 N N . THR A 1 161 ? -7.764 -10.064 10.530 1.00 93.69 161 THR A N 1
ATOM 1310 C CA . THR A 1 161 ? -8.775 -9.790 11.556 1.00 93.69 161 THR A CA 1
ATOM 1311 C C . THR A 1 161 ? -8.200 -8.853 12.612 1.00 93.69 161 THR A C 1
ATOM 1313 O O . THR A 1 161 ? -7.153 -9.143 13.194 1.00 93.69 161 THR A O 1
ATOM 1316 N N . LEU A 1 162 ? -8.885 -7.737 12.861 1.00 95.12 162 LEU A N 1
ATOM 1317 C CA . LEU A 1 162 ? -8.583 -6.831 13.972 1.00 95.12 162 LEU A CA 1
ATOM 1318 C C . LEU A 1 162 ? -9.580 -7.055 15.122 1.00 95.12 162 LEU A C 1
ATOM 1320 O O . LEU A 1 162 ? -10.454 -7.916 15.041 1.00 95.12 162 LEU A O 1
ATOM 1324 N N . ALA A 1 163 ? -9.444 -6.299 16.215 1.00 95.31 163 ALA A N 1
ATOM 1325 C CA . ALA A 1 163 ? -10.410 -6.347 17.313 1.00 95.31 163 ALA A CA 1
ATOM 1326 C C . ALA A 1 163 ? -11.821 -6.013 16.807 1.00 95.31 163 ALA A C 1
ATOM 1328 O O . ALA A 1 163 ? -11.980 -5.083 16.019 1.00 95.31 163 ALA A O 1
ATOM 1329 N N . GLU A 1 164 ? -12.840 -6.742 17.258 1.00 94.31 164 GLU A N 1
ATOM 1330 C CA . GLU A 1 164 ? -14.212 -6.515 16.801 1.00 94.31 164 GLU A CA 1
ATOM 1331 C C . GLU A 1 164 ? -14.685 -5.074 17.079 1.00 94.31 164 GLU A C 1
ATOM 1333 O O . GLU A 1 164 ? -14.344 -4.491 18.114 1.00 94.31 164 GLU A O 1
ATOM 1338 N N . PRO A 1 165 ? -15.490 -4.483 16.179 1.00 95.31 165 PRO A N 1
ATOM 1339 C CA . PRO A 1 165 ? -16.032 -3.149 16.375 1.00 95.31 165 PRO A CA 1
ATOM 1340 C C . PRO A 1 165 ? -17.116 -3.139 17.443 1.00 95.31 165 PRO A C 1
ATOM 1342 O O . PRO A 1 165 ? -18.274 -3.467 17.183 1.00 95.31 165 PRO A O 1
ATOM 1345 N N . SER A 1 166 ? -16.750 -2.699 18.644 1.00 95.81 166 SER A N 1
ATOM 1346 C CA . SER A 1 166 ? -17.727 -2.271 19.638 1.00 95.81 166 SER A CA 1
ATOM 1347 C C . SER A 1 166 ? -18.380 -0.943 19.230 1.00 95.81 166 SER A C 1
ATOM 1349 O O . SER A 1 166 ? -17.858 -0.187 18.400 1.00 95.81 166 SER A O 1
ATOM 1351 N N . GLU A 1 167 ? -19.526 -0.641 19.842 1.00 94.88 167 GLU A N 1
ATOM 1352 C CA . GLU A 1 167 ? -20.187 0.660 19.699 1.00 94.88 167 GLU A CA 1
ATOM 1353 C C . GLU A 1 167 ? -19.251 1.796 20.140 1.00 94.88 167 GLU A C 1
ATOM 1355 O O . GLU A 1 167 ? -19.037 2.741 19.383 1.00 94.88 167 GLU A O 1
ATOM 1360 N N . ASP A 1 168 ? -18.599 1.642 21.298 1.00 97.31 168 ASP A N 1
ATOM 1361 C CA . ASP A 1 168 ? -17.628 2.611 21.819 1.00 97.31 168 ASP A CA 1
ATOM 1362 C C . ASP A 1 168 ? -16.467 2.844 20.849 1.00 97.31 168 ASP A C 1
ATOM 1364 O O . ASP A 1 168 ? -16.083 3.990 20.611 1.00 97.31 168 ASP A O 1
ATOM 1368 N N . CYS A 1 169 ? -15.936 1.778 20.238 1.00 97.31 169 CYS A N 1
ATOM 1369 C CA . CYS A 1 169 ? -14.877 1.934 19.250 1.00 97.31 169 CYS A CA 1
ATOM 1370 C C . CYS A 1 169 ? -15.361 2.724 18.037 1.00 97.31 169 CYS A C 1
ATOM 1372 O O . CYS A 1 169 ? -14.696 3.649 17.571 1.00 97.31 169 CYS A O 1
ATOM 1374 N N . THR A 1 170 ? -16.537 2.372 17.522 1.00 95.19 170 THR A N 1
ATOM 1375 C CA . THR A 1 170 ? -17.096 3.022 16.338 1.00 95.19 170 THR A CA 1
ATOM 1376 C C . THR A 1 170 ? -17.363 4.504 16.595 1.00 95.19 170 THR A C 1
ATOM 1378 O O . THR A 1 170 ? -17.069 5.325 15.728 1.00 95.19 170 THR A O 1
ATOM 1381 N N . LEU A 1 171 ? -17.837 4.860 17.793 1.00 96.12 171 LEU A N 1
ATOM 1382 C CA . LEU A 1 171 ? -18.031 6.248 18.222 1.00 96.12 171 LEU A CA 1
ATOM 1383 C C . LEU A 1 171 ? -16.711 7.002 18.440 1.00 96.12 171 LEU A C 1
ATOM 1385 O O . LEU A 1 171 ? -16.660 8.210 18.219 1.00 96.12 171 LEU A O 1
ATOM 1389 N N . ALA A 1 172 ? -15.647 6.309 18.847 1.00 97.62 172 ALA A N 1
ATOM 1390 C CA . ALA A 1 172 ? -14.319 6.890 19.037 1.00 97.62 172 ALA A CA 1
ATOM 1391 C C . ALA A 1 172 ? -13.528 7.079 17.729 1.00 97.62 172 ALA A C 1
ATOM 1393 O O . ALA A 1 172 ? -12.429 7.645 17.743 1.00 97.62 172 ALA A O 1
ATOM 1394 N N . ARG A 1 173 ? -14.052 6.609 16.589 1.00 96.25 173 ARG A N 1
ATOM 1395 C CA . ARG A 1 173 ? -13.420 6.826 15.286 1.00 96.25 173 ARG A CA 1
ATOM 1396 C C . ARG A 1 173 ? -13.410 8.300 14.922 1.00 96.25 173 ARG A C 1
ATOM 1398 O O . ARG A 1 173 ? -14.361 9.044 15.138 1.00 96.25 173 ARG A O 1
ATOM 1405 N N . ILE A 1 174 ? -12.321 8.689 14.282 1.00 96.94 174 ILE A N 1
ATOM 1406 C CA . ILE A 1 174 ? -12.174 10.019 13.708 1.00 96.94 174 ILE A CA 1
ATOM 1407 C C . ILE A 1 174 ? -13.120 10.225 12.522 1.00 96.94 174 ILE A C 1
ATOM 1409 O O . ILE A 1 174 ? -13.478 9.284 11.806 1.00 96.94 174 ILE A O 1
ATOM 1413 N N . ASP A 1 175 ? -13.504 11.477 12.296 1.00 95.31 175 ASP A N 1
ATOM 1414 C CA . ASP A 1 175 ? -14.315 11.861 11.146 1.00 95.31 175 ASP A CA 1
ATOM 1415 C C . ASP A 1 175 ? -13.502 11.904 9.837 1.00 95.31 175 ASP A C 1
ATOM 1417 O O . ASP A 1 175 ? -12.304 11.610 9.783 1.00 95.31 175 ASP A O 1
ATOM 1421 N N . THR A 1 176 ? -14.176 12.246 8.736 1.00 91.38 176 THR A N 1
ATOM 1422 C CA . THR A 1 176 ? -13.543 12.254 7.410 1.00 91.38 176 THR A CA 1
ATOM 1423 C C . THR A 1 176 ? -12.517 13.362 7.220 1.00 91.38 176 THR A C 1
ATOM 1425 O O . THR A 1 176 ? -11.522 13.144 6.532 1.00 91.38 176 THR A O 1
ATOM 1428 N N . GLU A 1 177 ? -12.698 14.508 7.866 1.00 94.88 177 GLU A N 1
ATOM 1429 C CA . GLU A 1 177 ? -11.742 15.609 7.779 1.00 94.88 177 GLU A CA 1
ATOM 1430 C C . GLU A 1 177 ? -10.446 15.258 8.524 1.00 94.88 177 GLU A C 1
ATOM 1432 O O . GLU A 1 177 ? -9.345 15.409 7.989 1.00 94.88 177 GLU A O 1
ATOM 1437 N N . ALA A 1 178 ? -10.572 14.681 9.720 1.00 96.06 178 ALA A N 1
ATOM 1438 C CA . ALA A 1 178 ? -9.450 14.230 10.528 1.00 96.06 178 ALA A CA 1
ATOM 1439 C C . ALA A 1 178 ? -8.644 13.109 9.849 1.00 96.06 178 ALA A C 1
ATOM 1441 O O . ALA A 1 178 ? -7.412 13.144 9.903 1.00 96.06 178 ALA A O 1
ATOM 1442 N N . LYS A 1 179 ? -9.296 12.165 9.148 1.00 93.69 179 LYS A N 1
ATOM 1443 C CA . LYS A 1 179 ? -8.617 11.115 8.353 1.00 93.69 179 LYS A CA 1
ATOM 1444 C C . LYS A 1 179 ? -7.684 11.687 7.288 1.00 93.69 179 LYS A C 1
ATOM 1446 O O . LYS A 1 179 ? -6.600 11.156 7.062 1.00 93.69 179 LYS A O 1
ATOM 1451 N N . CYS A 1 180 ? -8.095 12.778 6.649 1.00 95.12 180 CYS A N 1
ATOM 1452 C CA . CYS A 1 180 ? -7.328 13.451 5.606 1.00 95.12 180 CYS A CA 1
ATOM 1453 C C . CYS A 1 180 ? -6.344 14.498 6.147 1.00 95.12 180 CYS A C 1
ATOM 1455 O O . CYS A 1 180 ? -5.701 15.203 5.369 1.00 95.12 180 CYS A O 1
ATOM 1457 N N . SER A 1 181 ? -6.186 14.618 7.468 1.00 95.75 181 SER A N 1
ATOM 1458 C CA . SER A 1 181 ? -5.278 15.605 8.045 1.00 95.75 181 SER A CA 1
ATOM 1459 C C . SER A 1 181 ? -3.825 15.361 7.622 1.00 95.75 181 SER A C 1
ATOM 1461 O O . SER A 1 181 ? -3.332 14.234 7.595 1.00 95.75 181 SER A O 1
ATOM 1463 N N . ILE A 1 182 ? -3.070 16.426 7.352 1.00 95.69 182 ILE A N 1
ATOM 1464 C CA . ILE A 1 182 ? -1.613 16.321 7.153 1.00 95.69 182 ILE A CA 1
ATOM 1465 C C . ILE A 1 182 ? -0.928 15.907 8.469 1.00 95.69 182 ILE A C 1
ATOM 1467 O O . ILE A 1 182 ? 0.115 15.251 8.457 1.00 95.69 182 ILE A O 1
ATOM 1471 N N . ASN A 1 183 ? -1.535 16.233 9.615 1.00 96.62 183 ASN A N 1
ATOM 1472 C CA . ASN A 1 183 ? -1.014 15.879 10.925 1.00 96.62 183 ASN A CA 1
ATOM 1473 C C . ASN A 1 183 ? -1.294 14.401 11.242 1.00 96.62 183 ASN A C 1
ATOM 1475 O O . ASN A 1 183 ? -2.434 14.005 11.489 1.00 96.62 183 ASN A O 1
ATOM 1479 N N . ALA A 1 184 ? -0.231 13.595 11.294 1.00 95.25 184 ALA A N 1
ATOM 1480 C CA . ALA A 1 184 ? -0.318 12.165 11.581 1.00 95.25 184 ALA A CA 1
ATOM 1481 C C . ALA A 1 184 ? -0.999 11.852 12.925 1.00 95.25 184 ALA A C 1
ATOM 1483 O O . ALA A 1 184 ? -1.713 10.859 13.016 1.00 95.25 184 ALA A O 1
ATOM 1484 N N . THR A 1 185 ? -0.826 12.689 13.952 1.00 97.19 185 THR A N 1
ATOM 1485 C CA . THR A 1 185 ? -1.474 12.488 15.258 1.00 97.19 185 THR A CA 1
ATOM 1486 C C . THR A 1 185 ? -2.990 12.631 15.152 1.00 97.19 185 THR A C 1
ATOM 1488 O O . THR A 1 185 ? -3.717 11.826 15.722 1.00 97.19 185 THR A O 1
ATOM 1491 N N . VAL A 1 186 ? -3.471 13.604 14.371 1.00 97.44 186 VAL A N 1
ATOM 1492 C CA . VAL A 1 186 ? -4.911 13.799 14.128 1.00 97.44 186 VAL A CA 1
ATOM 1493 C C . VAL A 1 186 ? -5.483 12.615 13.346 1.00 97.44 186 VAL A C 1
ATOM 1495 O O . VAL A 1 186 ? -6.506 12.064 13.741 1.00 97.44 186 VAL A O 1
ATOM 1498 N N . ARG A 1 187 ? -4.780 12.156 12.301 1.00 95.44 187 ARG A N 1
ATOM 1499 C CA . ARG A 1 187 ? -5.200 10.994 11.495 1.00 95.44 187 ARG A CA 1
ATOM 1500 C C . ARG A 1 187 ? -5.216 9.669 12.245 1.00 95.44 187 ARG A C 1
ATOM 1502 O O . ARG A 1 187 ? -5.933 8.756 11.857 1.00 95.44 187 ARG A O 1
ATOM 1509 N N . ARG A 1 188 ? -4.360 9.505 13.251 1.00 96.44 188 ARG A N 1
ATOM 1510 C CA . ARG A 1 188 ? -4.319 8.270 14.047 1.00 96.44 188 ARG A CA 1
ATOM 1511 C C . ARG A 1 188 ? -5.490 8.187 15.015 1.00 96.44 188 ARG A C 1
ATOM 1513 O O . ARG A 1 188 ? -5.881 7.083 15.377 1.00 96.44 188 ARG A O 1
ATOM 1520 N N . GLY A 1 189 ? -6.045 9.330 15.417 1.00 97.25 189 GLY A N 1
ATOM 1521 C CA . GLY A 1 189 ? -7.142 9.375 16.372 1.00 97.25 189 GLY A CA 1
ATOM 1522 C C . GLY A 1 189 ? -6.775 8.786 17.729 1.00 97.25 189 GLY A C 1
ATOM 1523 O O . GLY A 1 189 ? -5.600 8.682 18.086 1.00 97.25 189 GLY A O 1
ATOM 1524 N N . ALA A 1 190 ? -7.802 8.400 18.478 1.00 98.00 190 ALA A N 1
ATOM 1525 C CA . ALA A 1 190 ? -7.661 7.736 19.765 1.00 98.00 190 ALA A CA 1
ATOM 1526 C C . ALA A 1 190 ? -7.560 6.210 19.589 1.00 98.00 190 ALA A C 1
ATOM 1528 O O . ALA A 1 190 ? -8.063 5.655 18.609 1.00 98.00 190 ALA A O 1
ATOM 1529 N N . SER A 1 191 ? -6.920 5.529 20.541 1.00 97.94 191 SER A N 1
ATOM 1530 C CA . SER A 1 191 ? -6.733 4.071 20.505 1.00 97.94 191 SER A CA 1
ATOM 1531 C C . SER A 1 191 ? -8.042 3.291 20.521 1.00 97.94 191 SER A C 1
ATOM 1533 O O . SER A 1 191 ? -8.141 2.214 19.943 1.00 97.94 191 SER A O 1
ATOM 1535 N N . GLU A 1 192 ? -9.060 3.866 21.146 1.00 98.12 192 GLU A N 1
ATOM 1536 C CA . GLU A 1 192 ? -10.395 3.316 21.286 1.00 98.12 192 GLU A CA 1
ATOM 1537 C C . GLU A 1 192 ? -11.034 3.102 19.913 1.00 98.12 192 GLU A C 1
ATOM 1539 O O . GLU A 1 192 ? -11.777 2.147 19.754 1.00 98.12 192 GLU A O 1
ATOM 1544 N N . GLY A 1 193 ? -10.691 3.925 18.912 1.00 97.19 193 GLY A N 1
ATOM 1545 C CA . GLY A 1 193 ? -11.197 3.835 17.539 1.00 97.19 193 GLY A CA 1
ATOM 1546 C C . GLY A 1 193 ? -10.490 2.809 16.640 1.00 97.19 193 GLY A C 1
ATOM 1547 O O . GLY A 1 193 ? -10.821 2.705 15.456 1.00 97.19 193 GLY A O 1
ATOM 1548 N N . ALA A 1 194 ? -9.510 2.062 17.158 1.00 97.19 194 ALA A N 1
ATOM 1549 C CA . ALA A 1 194 ? -8.620 1.197 16.377 1.00 97.19 194 ALA A CA 1
ATOM 1550 C C . ALA A 1 194 ? -9.119 -0.252 16.184 1.00 97.19 194 ALA A C 1
ATOM 1552 O O . ALA A 1 194 ? -8.313 -1.175 16.058 1.00 97.19 194 ALA A O 1
ATOM 1553 N N . CYS A 1 195 ? -10.434 -0.466 16.146 1.00 96.62 195 CYS A N 1
ATOM 1554 C CA . CYS A 1 195 ? -11.059 -1.761 15.853 1.00 96.62 195 CYS A CA 1
ATOM 1555 C C . CYS A 1 195 ? -11.270 -2.001 14.347 1.00 96.62 195 CYS A C 1
ATOM 1557 O O . CYS A 1 195 ? -11.183 -1.079 13.524 1.00 96.62 195 CYS A O 1
ATOM 1559 N N . ASP A 1 196 ? -11.605 -3.244 13.998 1.00 94.75 196 ASP A N 1
ATOM 1560 C CA . ASP A 1 196 ? -12.024 -3.692 12.670 1.00 94.75 196 ASP A CA 1
ATOM 1561 C C . ASP A 1 196 ? -13.312 -3.003 12.204 1.00 94.75 196 ASP A C 1
ATOM 1563 O O . ASP A 1 196 ? -14.056 -2.414 12.980 1.00 94.75 196 ASP A O 1
ATOM 1567 N N . TYR A 1 197 ? -13.603 -3.069 10.915 1.00 90.94 197 TYR A N 1
ATOM 1568 C CA . TYR A 1 197 ? -14.798 -2.500 10.316 1.00 90.94 197 TYR A CA 1
ATOM 1569 C C . TYR A 1 197 ? -16.072 -3.182 10.786 1.00 90.94 197 TYR A C 1
ATOM 1571 O O . TYR A 1 197 ? -16.152 -4.408 10.841 1.00 90.94 197 TYR A O 1
ATOM 1579 N N . GLU A 1 198 ? -17.113 -2.379 11.037 1.00 88.12 198 GLU A N 1
ATOM 1580 C CA . GLU A 1 198 ? -18.442 -2.935 11.266 1.00 88.12 198 GLU A CA 1
ATOM 1581 C C . GLU A 1 198 ? -18.832 -3.783 10.054 1.00 88.12 198 GLU A C 1
ATOM 1583 O O . GLU A 1 198 ? -18.764 -3.303 8.912 1.00 88.12 198 GLU A O 1
ATOM 1588 N N . PRO A 1 199 ? -19.247 -5.045 10.260 1.00 79.69 199 PRO A N 1
ATOM 1589 C CA . PRO A 1 199 ? -19.749 -5.843 9.162 1.00 79.69 199 PRO A CA 1
ATOM 1590 C C . PRO A 1 199 ? -20.978 -5.112 8.638 1.00 79.69 199 PRO A C 1
ATOM 1592 O O . PRO A 1 199 ? -21.969 -5.043 9.353 1.00 79.69 199 PRO A O 1
ATOM 1595 N N . PHE A 1 200 ? -20.902 -4.534 7.429 1.00 71.94 200 PHE A N 1
ATOM 1596 C CA . PHE A 1 200 ? -21.946 -3.682 6.844 1.00 71.94 200 PHE A CA 1
ATOM 1597 C C . PHE A 1 200 ? -23.351 -4.247 7.109 1.00 71.94 200 PHE A C 1
ATOM 1599 O O . PHE A 1 200 ? -23.867 -5.068 6.343 1.00 71.94 200 PHE A O 1
ATOM 1606 N N . VAL A 1 201 ? -23.992 -3.784 8.189 1.00 60.38 201 VAL A N 1
ATOM 1607 C CA . VAL A 1 201 ? -25.297 -4.272 8.658 1.00 60.38 201 VAL A CA 1
ATOM 1608 C C . VAL A 1 201 ? -26.346 -4.025 7.581 1.00 60.38 201 VAL A C 1
ATOM 1610 O O . VAL A 1 201 ? -27.275 -4.814 7.411 1.00 60.38 201 VAL A O 1
ATOM 1613 N N . LEU A 1 202 ? -26.128 -2.998 6.757 1.00 58.06 202 LEU A N 1
ATOM 1614 C CA . LEU A 1 202 ? -26.910 -2.695 5.571 1.00 58.06 202 LEU A CA 1
ATOM 1615 C C . LEU A 1 202 ? -27.011 -3.881 4.602 1.00 58.06 202 LEU A C 1
ATOM 1617 O O . LEU A 1 202 ? -28.086 -4.098 4.063 1.00 58.06 202 LEU A O 1
ATOM 1621 N N . LYS A 1 203 ? -25.976 -4.717 4.431 1.00 59.66 203 LYS A N 1
ATOM 1622 C CA . LYS A 1 203 ? -26.093 -5.948 3.625 1.00 59.66 203 LYS A CA 1
ATOM 1623 C C . LYS A 1 203 ? -27.061 -6.937 4.259 1.00 59.66 203 LYS A C 1
ATOM 1625 O O . LYS A 1 203 ? -27.897 -7.508 3.565 1.00 59.66 203 LYS A O 1
ATOM 1630 N N . LYS A 1 204 ? -26.991 -7.106 5.582 1.00 60.22 204 LYS A N 1
ATOM 1631 C CA . LYS A 1 204 ? -27.895 -7.985 6.336 1.00 60.22 204 LYS A CA 1
ATOM 1632 C C . LYS A 1 204 ? -29.334 -7.476 6.268 1.00 60.22 204 LYS A C 1
ATOM 1634 O O . LYS A 1 204 ? -30.249 -8.272 6.063 1.00 60.22 204 LYS A O 1
ATOM 1639 N N . VAL A 1 205 ? -29.539 -6.164 6.380 1.00 65.00 205 VAL A N 1
ATOM 1640 C CA . VAL A 1 205 ? -30.857 -5.521 6.289 1.00 65.00 205 VAL A CA 1
ATOM 1641 C C . VAL A 1 205 ? -31.386 -5.540 4.859 1.00 65.00 205 VAL A C 1
ATOM 1643 O O . VAL A 1 205 ? -32.536 -5.914 4.671 1.00 65.00 205 VAL A O 1
ATOM 1646 N N . MET A 1 206 ? -30.575 -5.226 3.846 1.00 66.56 206 MET A N 1
ATOM 1647 C CA . MET A 1 206 ? -30.965 -5.302 2.434 1.00 66.56 206 MET A CA 1
ATOM 1648 C C . MET A 1 206 ? -31.317 -6.734 2.043 1.00 66.56 206 MET A C 1
ATOM 1650 O O . MET A 1 206 ? -32.393 -6.952 1.496 1.00 66.56 206 MET A O 1
ATOM 1654 N N . ALA A 1 207 ? -30.495 -7.725 2.399 1.00 65.62 207 ALA A N 1
ATOM 1655 C CA . ALA A 1 207 ? -30.805 -9.133 2.159 1.00 65.62 207 ALA A CA 1
ATOM 1656 C C . ALA A 1 207 ? -32.082 -9.570 2.897 1.00 65.62 207 ALA A C 1
ATOM 1658 O O . ALA A 1 207 ? -32.930 -10.255 2.327 1.00 65.62 207 ALA A O 1
ATOM 1659 N N . SER A 1 208 ? -32.270 -9.135 4.147 1.00 68.88 208 SER A N 1
ATOM 1660 C CA . SER A 1 208 ? -33.471 -9.458 4.930 1.00 68.88 208 SER A CA 1
ATOM 1661 C C . SER A 1 208 ? -34.729 -8.769 4.397 1.00 68.88 208 SER A C 1
ATOM 1663 O O . SER A 1 208 ? -35.792 -9.385 4.369 1.00 68.88 208 SER A O 1
ATOM 1665 N N . SER A 1 209 ? -34.620 -7.513 3.964 1.00 73.38 209 SER A N 1
ATOM 1666 C CA . SER A 1 209 ? -35.711 -6.710 3.410 1.00 73.38 209 SER A CA 1
ATOM 1667 C C . SER A 1 209 ? -36.117 -7.225 2.034 1.00 73.38 209 SER A C 1
ATOM 1669 O O . SER A 1 209 ? -37.286 -7.534 1.839 1.00 73.38 209 SER A O 1
ATOM 1671 N N . LEU A 1 210 ? -35.155 -7.464 1.132 1.00 70.50 210 LEU A N 1
ATOM 1672 C CA . LEU A 1 210 ? -35.393 -8.094 -0.172 1.00 70.50 210 LEU A CA 1
ATOM 1673 C C . LEU A 1 210 ? -36.012 -9.484 -0.019 1.00 70.50 210 LEU A C 1
ATOM 1675 O O . LEU A 1 210 ? -36.933 -9.834 -0.751 1.00 70.50 210 LEU A O 1
ATOM 1679 N N . ARG A 1 211 ? -35.568 -10.279 0.964 1.00 69.81 211 ARG A N 1
ATOM 1680 C CA . ARG A 1 211 ? -36.182 -11.577 1.279 1.00 69.81 211 ARG A CA 1
ATOM 1681 C C . ARG A 1 211 ? -37.615 -11.445 1.802 1.00 69.81 211 ARG A C 1
ATOM 1683 O O . ARG A 1 211 ? -38.417 -12.340 1.557 1.00 69.81 211 ARG A O 1
ATOM 1690 N N . ARG A 1 212 ? -37.937 -10.388 2.553 1.00 74.00 212 ARG A N 1
ATOM 1691 C CA . ARG A 1 212 ? -39.304 -10.140 3.039 1.00 74.00 212 ARG A CA 1
ATOM 1692 C C . ARG A 1 212 ? -40.208 -9.641 1.917 1.00 74.00 212 ARG A C 1
ATOM 1694 O O . ARG A 1 212 ? -41.252 -10.239 1.717 1.00 74.00 212 ARG A O 1
ATOM 1701 N N . SER A 1 213 ? -39.791 -8.632 1.156 1.00 71.94 213 SER A N 1
ATOM 1702 C CA . SER A 1 213 ? -40.602 -8.060 0.072 1.00 71.94 213 SER A CA 1
ATOM 1703 C C . SER A 1 213 ? -40.869 -9.049 -1.063 1.00 71.94 213 SER A C 1
ATOM 1705 O O . SER A 1 213 ? -41.930 -9.017 -1.670 1.00 71.94 213 SER A O 1
ATOM 1707 N N . SER A 1 214 ? -39.946 -9.972 -1.325 1.00 71.62 214 SER A N 1
ATOM 1708 C CA . SER A 1 214 ? -40.121 -11.027 -2.334 1.00 71.62 214 SER A CA 1
ATOM 1709 C C . SER A 1 214 ? -41.021 -12.187 -1.900 1.00 71.62 214 SER A C 1
ATOM 1711 O O . SER A 1 214 ? -41.490 -12.929 -2.762 1.00 71.62 214 SER A O 1
ATOM 1713 N N . ARG A 1 215 ? -41.276 -12.382 -0.597 1.00 76.44 215 ARG A N 1
ATOM 1714 C CA . ARG A 1 215 ? -42.147 -13.477 -0.130 1.00 76.44 215 ARG A CA 1
ATOM 1715 C C . ARG A 1 215 ? -43.583 -13.314 -0.612 1.00 76.44 215 ARG A C 1
ATOM 1717 O O . ARG A 1 215 ? -44.194 -14.322 -0.956 1.00 76.44 215 ARG A O 1
ATOM 1724 N N . ASP A 1 216 ? -44.057 -12.076 -0.690 1.00 82.75 216 ASP A N 1
ATOM 1725 C CA . ASP A 1 216 ? -45.444 -11.753 -1.036 1.00 82.75 216 ASP A CA 1
ATOM 1726 C C . ASP A 1 216 ? -45.664 -11.597 -2.553 1.00 82.75 216 ASP A C 1
ATOM 1728 O O . ASP A 1 216 ? -46.799 -11.485 -3.008 1.00 82.75 216 ASP A O 1
ATOM 1732 N N . VAL A 1 217 ? -44.590 -11.630 -3.353 1.00 78.94 217 VAL A N 1
ATOM 1733 C CA . VAL A 1 217 ? -44.655 -11.592 -4.821 1.00 78.94 217 VAL A CA 1
ATOM 1734 C C . VAL A 1 217 ? -44.802 -13.025 -5.361 1.00 78.94 217 VAL A C 1
ATOM 1736 O O . VAL A 1 217 ? -43.983 -13.881 -4.987 1.00 78.94 217 VAL A O 1
ATOM 1739 N N . PRO A 1 218 ? -45.804 -13.312 -6.222 1.00 84.56 218 PRO A N 1
ATOM 1740 C CA . PRO A 1 218 ? -45.943 -14.599 -6.902 1.00 84.56 218 PRO A CA 1
ATOM 1741 C C . PRO A 1 218 ? -44.654 -14.988 -7.625 1.00 84.56 218 PRO A C 1
ATOM 1743 O O . PRO A 1 218 ? -43.974 -14.138 -8.187 1.00 84.56 218 PRO A O 1
ATOM 1746 N N . GLU A 1 219 ? -44.304 -16.273 -7.622 1.00 76.88 219 GLU A N 1
ATOM 1747 C CA . GLU A 1 219 ? -43.017 -16.757 -8.148 1.00 76.88 219 GLU A CA 1
ATOM 1748 C C . GLU A 1 219 ? -42.754 -16.340 -9.603 1.00 76.88 219 GLU A C 1
ATOM 1750 O O . GLU A 1 219 ? -41.623 -16.011 -9.946 1.00 76.88 219 GLU A O 1
ATOM 1755 N N . VAL A 1 220 ? -43.811 -16.261 -10.414 1.00 82.69 220 VAL A N 1
ATOM 1756 C CA . VAL A 1 220 ? -43.769 -15.813 -11.815 1.00 82.69 220 VAL A CA 1
ATOM 1757 C C . VAL A 1 220 ? -43.400 -14.336 -11.989 1.00 82.69 220 VAL A C 1
ATOM 1759 O O . VAL A 1 220 ? -42.855 -13.970 -13.025 1.00 82.69 220 VAL A O 1
ATOM 1762 N N . ASP A 1 221 ? -43.650 -13.509 -10.972 1.00 80.56 221 ASP A N 1
ATOM 1763 C CA . ASP A 1 221 ? -43.400 -12.062 -10.985 1.00 80.56 221 ASP A CA 1
ATOM 1764 C C . ASP A 1 221 ? -42.120 -11.689 -10.221 1.00 80.56 221 ASP A C 1
ATOM 1766 O O . ASP A 1 221 ? -41.729 -10.519 -10.149 1.00 80.56 221 ASP A O 1
ATOM 1770 N N . ARG A 1 222 ? -41.442 -12.672 -9.613 1.00 79.12 222 ARG A N 1
ATOM 1771 C CA . ARG A 1 222 ? -40.172 -12.428 -8.930 1.00 79.12 222 ARG A CA 1
ATOM 1772 C C . ARG A 1 222 ? -39.102 -12.127 -9.965 1.00 79.12 222 ARG A C 1
ATOM 1774 O O . ARG A 1 222 ? -38.955 -12.826 -10.963 1.00 79.12 222 ARG A O 1
ATOM 1781 N N . SER A 1 223 ? -38.294 -11.106 -9.684 1.00 75.88 223 SER A N 1
ATOM 1782 C CA . SER A 1 223 ? -37.095 -10.846 -10.477 1.00 75.88 223 SER A CA 1
ATOM 1783 C C . SER A 1 223 ? -36.249 -12.124 -10.555 1.00 75.88 223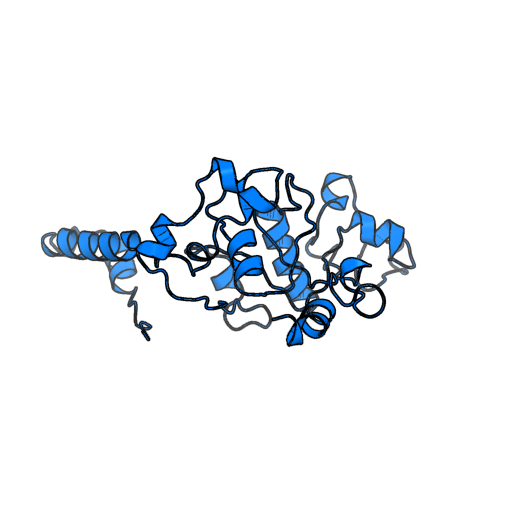 SER A C 1
ATOM 1785 O O . SER A 1 223 ? -36.015 -12.733 -9.511 1.00 75.88 223 SER A O 1
ATOM 1787 N N . PRO A 1 224 ? -35.725 -12.521 -11.725 1.00 72.38 224 PRO A N 1
ATOM 1788 C CA . PRO A 1 224 ? -34.799 -13.651 -11.825 1.00 72.38 224 PRO A CA 1
ATOM 1789 C C . PRO A 1 224 ? -33.527 -13.455 -10.975 1.00 72.38 224 PRO A C 1
ATOM 1791 O O . PRO A 1 224 ? -32.884 -14.428 -10.586 1.00 72.38 224 PRO A O 1
ATOM 1794 N N . ALA A 1 225 ? -33.204 -12.215 -10.579 1.00 64.12 225 ALA A N 1
ATOM 1795 C CA . ALA A 1 225 ? -32.161 -11.928 -9.592 1.00 64.12 225 ALA A CA 1
ATOM 1796 C C . ALA A 1 225 ? -32.502 -12.431 -8.172 1.00 64.12 225 ALA A C 1
ATOM 1798 O O . ALA A 1 225 ? -31.613 -12.536 -7.330 1.00 64.12 225 ALA A O 1
ATOM 1799 N N . TYR A 1 226 ? -33.764 -12.762 -7.885 1.00 66.31 226 TYR A N 1
ATOM 1800 C CA . TYR A 1 226 ? -34.185 -13.355 -6.617 1.00 66.31 226 TYR A CA 1
ATOM 1801 C C . TYR A 1 226 ? -33.516 -14.704 -6.374 1.00 66.31 226 TYR A C 1
ATOM 1803 O O . TYR A 1 226 ? -33.025 -14.935 -5.274 1.00 66.31 226 TYR A O 1
ATOM 1811 N N . GLU A 1 227 ? -33.438 -15.568 -7.389 1.00 63.34 227 GLU A N 1
ATOM 1812 C CA . GLU A 1 227 ? -32.765 -16.864 -7.257 1.00 63.34 227 GLU A CA 1
ATOM 1813 C C . GLU A 1 227 ? -31.252 -16.689 -7.060 1.00 63.34 227 GLU A C 1
ATOM 1815 O O . GLU A 1 227 ? -30.660 -17.389 -6.242 1.00 63.34 227 GLU A O 1
ATOM 1820 N N . LEU A 1 228 ? -30.640 -15.669 -7.679 1.00 63.28 228 LEU A N 1
ATOM 1821 C CA . LEU A 1 228 ? -29.247 -15.287 -7.413 1.00 63.28 228 LEU A CA 1
ATOM 1822 C C . LEU A 1 228 ? -29.050 -14.844 -5.950 1.00 63.28 228 LEU A C 1
ATOM 1824 O O . LEU A 1 228 ? -28.153 -15.333 -5.270 1.00 63.28 228 LEU A O 1
ATOM 1828 N N . ILE A 1 229 ? -29.910 -13.958 -5.436 1.00 63.34 229 ILE A N 1
ATOM 1829 C CA . ILE A 1 229 ? -29.857 -13.462 -4.047 1.00 63.34 229 ILE A CA 1
ATOM 1830 C C . ILE A 1 229 ? -30.180 -14.577 -3.040 1.00 63.34 229 ILE A C 1
ATOM 1832 O O . ILE A 1 229 ? -29.604 -14.626 -1.957 1.00 63.34 229 ILE A O 1
ATOM 1836 N N . ARG A 1 230 ? -31.081 -15.498 -3.383 1.00 57.62 230 ARG A N 1
ATOM 1837 C CA . ARG A 1 230 ? -31.431 -16.669 -2.570 1.00 57.62 230 ARG A CA 1
ATOM 1838 C C . ARG A 1 230 ? -30.301 -17.700 -2.541 1.00 57.62 230 ARG A C 1
ATOM 1840 O O . ARG A 1 230 ? -30.122 -18.363 -1.517 1.00 57.62 230 ARG A O 1
ATOM 1847 N N . ALA A 1 231 ? -29.547 -17.822 -3.633 1.00 62.12 231 ALA A N 1
ATOM 1848 C CA . ALA A 1 231 ? -28.351 -18.653 -3.720 1.00 62.12 231 ALA A CA 1
ATOM 1849 C C . ALA A 1 231 ? -27.173 -18.081 -2.915 1.00 62.12 231 ALA A C 1
ATOM 1851 O O . ALA A 1 231 ? -26.306 -18.848 -2.496 1.00 62.12 231 ALA A O 1
ATOM 1852 N N . PHE A 1 232 ? -27.168 -16.775 -2.608 1.00 58.28 232 PHE A N 1
ATOM 1853 C CA . PHE A 1 232 ? -26.276 -16.208 -1.596 1.00 58.28 232 PHE A CA 1
ATOM 1854 C C . PHE A 1 232 ? -26.671 -16.710 -0.201 1.00 58.28 232 PHE A C 1
ATOM 1856 O O . PHE A 1 232 ? -27.376 -16.058 0.571 1.00 58.28 232 PHE A O 1
ATOM 1863 N N . ARG A 1 233 ? -26.175 -17.894 0.154 1.00 51.44 233 ARG A N 1
ATOM 1864 C CA . ARG A 1 233 ? -26.093 -18.310 1.548 1.00 51.44 233 ARG A CA 1
ATOM 1865 C C . ARG A 1 233 ? -24.864 -17.650 2.165 1.00 51.44 233 ARG A C 1
ATOM 1867 O O . ARG A 1 233 ? -23.741 -17.949 1.782 1.00 51.44 233 ARG A O 1
ATOM 1874 N N . MET A 1 234 ? -25.074 -16.781 3.151 1.00 51.28 234 MET A N 1
ATOM 1875 C CA . MET A 1 234 ? -24.042 -16.503 4.152 1.00 51.28 234 MET A CA 1
ATOM 1876 C C . MET A 1 234 ? -23.902 -17.765 5.013 1.00 51.28 234 MET A C 1
ATOM 1878 O O . MET A 1 234 ? -24.560 -17.877 6.043 1.00 51.28 234 MET A O 1
ATOM 1882 N N . THR A 1 235 ? -23.166 -18.767 4.532 1.00 47.16 235 THR A N 1
ATOM 1883 C CA . THR A 1 235 ? -22.922 -20.010 5.283 1.00 47.16 235 THR A CA 1
ATOM 1884 C C . THR A 1 235 ? -21.785 -19.890 6.284 1.00 47.16 235 THR A C 1
ATOM 1886 O O . THR A 1 235 ? -21.773 -20.657 7.238 1.00 47.16 235 THR A O 1
ATOM 1889 N N . ASP A 1 236 ? -20.918 -18.889 6.145 1.00 40.38 236 ASP A N 1
ATOM 1890 C CA . ASP A 1 236 ? -19.755 -18.736 7.017 1.00 40.38 236 ASP A CA 1
ATOM 1891 C C . ASP A 1 236 ? -19.922 -17.495 7.899 1.00 40.38 236 ASP A C 1
ATOM 1893 O O . ASP A 1 236 ? -19.429 -16.405 7.618 1.00 40.38 236 ASP A O 1
ATOM 1897 N N . LEU A 1 237 ? -20.709 -17.681 8.958 1.00 39.59 237 LEU A N 1
ATOM 1898 C CA . LEU A 1 237 ? -20.666 -16.890 10.185 1.00 39.59 237 LEU A CA 1
ATOM 1899 C C . LEU A 1 237 ? -20.071 -17.810 11.256 1.00 39.59 237 LEU A C 1
ATOM 1901 O O . LEU A 1 237 ? -20.810 -18.465 11.988 1.00 39.59 237 LEU A O 1
ATOM 1905 N N . VAL A 1 238 ? -18.744 -17.906 11.306 1.00 33.16 238 VAL A N 1
ATOM 1906 C CA . VAL A 1 238 ? -18.075 -18.271 12.558 1.00 33.16 238 VAL A CA 1
ATOM 1907 C C . VAL A 1 238 ? -17.882 -16.946 13.284 1.00 33.16 238 VAL A C 1
ATOM 1909 O O . VAL A 1 238 ? -17.108 -16.110 12.823 1.00 33.16 238 VAL A O 1
ATOM 1912 N N . ILE A 1 239 ? -18.715 -16.727 14.303 1.00 37.88 239 ILE A N 1
ATOM 1913 C CA . ILE A 1 239 ? -18.505 -15.707 15.337 1.00 37.88 239 ILE A CA 1
ATOM 1914 C C . ILE A 1 239 ? -17.471 -16.287 16.298 1.00 37.88 239 ILE A C 1
ATOM 1916 O O . ILE A 1 239 ? -17.668 -17.468 16.676 1.00 37.88 239 ILE A O 1
#

pLDDT: mean 90.33, std 13.1, range [33.16, 98.69]

Organism: NCBI:txid265563

Secondary structure (DSSP, 8-state):
-GGGHHHHHHHSPEEE-HHHIIIII-TTTT-S-GGG--SSBSS--SSHHHHT-S-BTTTB--EEE--GGG-TTT-TTT--EE-BPBPTTSS--HHHHHHHTT--EE---SBTTTTBB-HHHHHHHHHHHHHHT----B---SS-SHHHHTTTSTTPPPPPP-S---HHHHHHS--HHHHT-SSHHHHH--GGG-SPPP--HHHHHHHHHHHHHTTTS-GGGS-THHHHHHH--------

Sequence (239 aa):
GESNRAQLARTFKRPTTWGNYCSEFSPTSCSDDRDEYDGVATRRPADKAESAKYYSEGAFRGYFRYTEKNNCTEFPRTCTGHFVDPICEWSGYTQGQIYWNDIALDSDGTVPPYGSYTWSEMIQIWTAANETQEDLIMYWWRPDWVPHVFRGGPGEFVPVTLAEPSEDCTLARIDTEAKCSINATVRRGASEGACDYEPFVLKKVMASSLRRSSRDVPEVDRSPAYELIRAFRMTDLVI

Radius of gyration: 21.48 Å; chains: 1; bounding box: 67×37×50 Å

Foldseek 3Di:
DLVCFLVQLVQAFAWDFQLCCLPPPQPCSQDCPQVRDPPAARHHQPDPVNSRAQADPPGGLTDTHRDPLSDCVVVVPRRAHEEAEADLQDPDLPLLLCVLVVNRYAAQADDDDGRHDYPRRQLRNLSSCLSVVGDYHYDDDPPDCSLVVCPPHSSHDDDDAWAADDPQLCVQDQDSVQCRDSDSDSNNGDSSVNHDDDPPVVVVVVLVVLVVVCVPDPPVRDDPCVVVSVVPDPPDDPD